Protein AF-A0A9D1KAS5-F1 (afdb_monomer_lite)

Radius of gyration: 29.03 Å; chains: 1; bounding box: 69×73×81 Å

pLDDT: mean 82.84, std 10.63, range [49.25, 96.81]

Sequence (354 aa):
MRPYFRIRSTFSRDYEGNPTAGAVKVPVRNMDVNVRDYDIKNGLALEQSATNYLNIPINFNKGINELIDGYEAAAVPDNLMAQRMESAAYSLAKTFEEDAINALVSNSTVSTQPDGTVDNIYMNIVKDIAQLAKRGVDKNRMYVAVSYATEALLLANPVYANTSSQIGAELARNGIVNRINGVNIITQDLGETEDGQAIEYIVYGIDWTQAIDEWMVNPVVVDLTTGSSEYIGASALKGRMVYADAVTDKNAVIVKAKVGVSAVEITPVAGLSGTLADSTKVADLASVGGSGTVTYALPTGVADNDKFEISTNTVVTKDGTTGAGTYTIVVNATDTADNEASATATINVAEASE

Organism: NCBI:txid2840887

Secondary structure (DSSP, 8-state):
-PPPP-SGGGSB---BS-GGGSEEEEEE---PPPP---BTTTB-PPPPP--EEEEEE--EEEEEEEEEEHHHHHHSSS-HHHHHHHHHHHHHHHHHHHHHHHHHHHT-EEP-SPPP-TTTHHHHHHHHHHHHHHTT--GGGEEEEE-HHHHHHHHHSHHHHHHTT---HHHHHTTEEEEETTEEEEE----B-TTSPBEEEEEEEGGGEEEEEEEEEEEEEEES-TT-SS-SSEEEEEEEEEEEEEES-GGGEEEEEPPPP-EEEEEEPTT-BSSPPTT-EEEEEEEES-SSPPEEE--TTSTTGGGEEEETTEEEESSS---SEEEEEEEEEE-TT--EEEEEEEEEEBPPP-

Foldseek 3Di:
DDDDQAQLVLADAQWDDACVVQKTKDFDPPDDDDDDDADPVPGDDDDDDDTDIDIGGQDDKDKFWAKDFQVVCVVDPDNVVVVVLVVQQVVVSVVSSLQQLVQQQVLADEQPDADDALACLLVSVVVVLVQLVVVVFDQAQKEKEFEPVLVVSLCSRPVSVVQAPDDDPVLVVSQFRGDRPSHTYHYDLSAADPVLFGWGMKMAGNSQKHKFWNDWDRFDKADPCVPDPPDDNMIIGIIITTIDIHGNHNSRMYIYTFDAFDAKDKAADPDAAFQAAFFAFGIFIDTDTADADKDKDFDPPPWQSVQWDDDRRTIGGHHSGDGADKTKTKMWIAHPSRGIYIDIDIGGYHYDDD

Structure (mmCIF, N/CA/C/O backbone):
data_AF-A0A9D1KAS5-F1
#
_entry.id   AF-A0A9D1KAS5-F1
#
loop_
_atom_site.group_PDB
_atom_site.id
_atom_site.type_symbol
_atom_site.label_atom_id
_atom_site.label_alt_id
_atom_site.label_comp_id
_atom_site.label_asym_id
_atom_site.label_entity_id
_atom_site.label_seq_id
_atom_site.pdbx_PDB_ins_code
_atom_site.Cartn_x
_atom_site.Cartn_y
_atom_site.Cartn_z
_atom_site.occupancy
_atom_site.B_iso_or_equiv
_atom_site.auth_seq_id
_atom_site.auth_comp_id
_atom_site.auth_asym_id
_atom_site.auth_atom_id
_atom_site.pdbx_PDB_model_num
ATOM 1 N N . MET A 1 1 ? 22.102 5.415 5.813 1.00 49.25 1 MET A N 1
ATOM 2 C CA . MET A 1 1 ? 21.991 4.401 4.742 1.00 49.25 1 MET A CA 1
ATOM 3 C C . MET A 1 1 ? 20.598 4.537 4.152 1.00 49.25 1 MET A C 1
ATOM 5 O O . MET A 1 1 ? 19.662 4.649 4.931 1.00 49.25 1 MET A O 1
ATOM 9 N N . ARG A 1 2 ? 20.463 4.662 2.829 1.00 60.00 2 ARG A N 1
ATOM 10 C CA . ARG A 1 2 ? 19.153 4.841 2.181 1.00 60.00 2 ARG A CA 1
ATOM 11 C C . ARG A 1 2 ? 18.408 3.494 2.127 1.00 60.00 2 ARG A C 1
ATOM 13 O O . ARG A 1 2 ? 19.087 2.478 1.958 1.00 60.00 2 ARG A O 1
ATOM 20 N N . PRO A 1 3 ? 17.077 3.462 2.314 1.00 61.75 3 PRO A N 1
ATOM 21 C CA . PRO A 1 3 ? 16.308 2.223 2.253 1.00 61.75 3 PRO A CA 1
ATOM 22 C C . PRO A 1 3 ? 16.387 1.612 0.849 1.00 61.75 3 PRO A C 1
ATOM 24 O O . PRO A 1 3 ? 16.513 2.323 -0.149 1.00 61.75 3 PRO A O 1
ATOM 27 N N . TYR A 1 4 ? 16.358 0.282 0.784 1.00 66.88 4 TYR A N 1
ATOM 28 C CA . TYR A 1 4 ? 16.345 -0.453 -0.479 1.00 66.88 4 TYR A CA 1
ATOM 29 C C . TYR A 1 4 ? 14.913 -0.557 -1.007 1.00 66.88 4 TYR A C 1
ATOM 31 O O . TYR A 1 4 ? 14.009 -0.912 -0.253 1.00 66.88 4 TYR A O 1
ATOM 39 N N . PHE A 1 5 ? 14.726 -0.315 -2.304 1.00 79.81 5 PHE A N 1
ATOM 40 C CA . PHE A 1 5 ? 13.457 -0.530 -3.005 1.00 79.81 5 PHE A CA 1
ATOM 41 C C . PHE A 1 5 ? 13.317 -1.992 -3.440 1.00 79.81 5 PHE A C 1
ATOM 43 O O . PHE A 1 5 ? 14.289 -2.588 -3.910 1.00 79.81 5 PHE A O 1
ATOM 50 N N . ARG A 1 6 ? 12.154 -2.603 -3.188 1.00 80.62 6 ARG A N 1
ATOM 51 C CA . ARG A 1 6 ? 11.973 -4.065 -3.202 1.00 80.62 6 ARG A CA 1
ATOM 52 C C . ARG A 1 6 ? 10.661 -4.535 -3.822 1.00 80.62 6 ARG A C 1
ATOM 54 O O . ARG A 1 6 ? 10.607 -5.692 -4.206 1.00 80.62 6 ARG A O 1
ATOM 61 N N . ILE A 1 7 ? 9.619 -3.710 -3.892 1.00 85.94 7 ILE A N 1
ATOM 62 C CA . ILE A 1 7 ? 8.288 -4.114 -4.364 1.00 85.94 7 ILE A CA 1
ATOM 63 C C . ILE A 1 7 ? 8.270 -4.182 -5.885 1.00 85.94 7 ILE A C 1
ATOM 65 O O . ILE A 1 7 ? 7.934 -5.223 -6.437 1.00 85.94 7 ILE A O 1
ATOM 69 N N . ARG A 1 8 ? 8.692 -3.125 -6.588 1.00 86.62 8 ARG A N 1
ATOM 70 C CA . ARG A 1 8 ? 8.625 -3.111 -8.059 1.00 86.62 8 ARG A CA 1
ATOM 71 C C . ARG A 1 8 ? 9.456 -4.228 -8.698 1.00 86.62 8 ARG A C 1
ATOM 73 O O . ARG A 1 8 ? 9.102 -4.751 -9.749 1.00 86.62 8 ARG A O 1
ATOM 80 N N . SER A 1 9 ? 10.561 -4.624 -8.065 1.00 85.06 9 SER A N 1
ATOM 81 C CA . SER A 1 9 ? 11.429 -5.693 -8.572 1.00 85.06 9 SER A CA 1
ATOM 82 C C . SER A 1 9 ? 10.808 -7.092 -8.497 1.00 85.06 9 SER A C 1
ATOM 84 O O . SER A 1 9 ? 11.316 -7.992 -9.165 1.00 85.06 9 SER A O 1
ATOM 86 N N . THR A 1 10 ? 9.725 -7.291 -7.735 1.00 85.75 10 THR A N 1
ATOM 87 C CA . THR A 1 10 ? 8.995 -8.571 -7.692 1.00 85.75 10 THR A CA 1
ATOM 88 C C . THR A 1 10 ? 7.956 -8.706 -8.803 1.00 85.75 10 THR A C 1
ATOM 90 O O . THR A 1 10 ? 7.440 -9.805 -9.008 1.00 85.75 10 THR A O 1
ATOM 93 N N . PHE A 1 11 ? 7.627 -7.619 -9.510 1.00 88.00 11 PHE A N 1
ATOM 94 C CA . PHE A 1 11 ? 6.586 -7.629 -10.535 1.00 88.00 11 PHE A CA 1
ATOM 95 C C . PHE A 1 11 ? 7.013 -8.452 -11.748 1.00 88.00 11 PHE A C 1
ATOM 97 O O . PHE A 1 11 ? 8.191 -8.488 -12.121 1.00 88.00 11 PHE A O 1
ATOM 104 N N . SER A 1 12 ? 6.039 -9.098 -12.388 1.00 85.81 12 SER A N 1
ATOM 105 C CA . SER A 1 12 ? 6.294 -9.808 -13.634 1.00 85.81 12 SER A CA 1
ATOM 106 C C . SER A 1 12 ? 6.604 -8.833 -14.774 1.00 85.81 12 SER A C 1
ATOM 108 O O . SER A 1 12 ? 6.277 -7.646 -14.740 1.00 85.81 12 SER A O 1
ATOM 110 N N . ARG A 1 13 ? 7.281 -9.349 -15.798 1.00 85.56 13 ARG A N 1
ATOM 111 C CA . ARG A 1 13 ? 7.652 -8.629 -17.027 1.00 85.56 13 ARG A CA 1
ATOM 112 C C . ARG A 1 13 ? 7.205 -9.425 -18.250 1.00 85.56 13 ARG A C 1
ATOM 114 O O . ARG A 1 13 ? 7.929 -9.548 -19.232 1.00 85.56 13 ARG A O 1
ATOM 121 N N . ASP A 1 14 ? 6.035 -10.037 -18.120 1.00 78.75 14 ASP A N 1
ATOM 122 C CA . ASP A 1 14 ? 5.463 -10.993 -19.062 1.00 78.75 14 ASP A CA 1
ATOM 123 C C . ASP A 1 14 ? 4.423 -10.273 -19.927 1.00 78.75 14 ASP A C 1
ATOM 125 O O . ASP A 1 14 ? 3.218 -10.328 -19.672 1.00 78.75 14 ASP A O 1
ATOM 129 N N . TYR A 1 15 ? 4.911 -9.507 -20.904 1.00 71.88 15 TYR A N 1
ATOM 130 C CA . TYR A 1 15 ? 4.093 -8.725 -21.828 1.00 71.88 15 TYR A CA 1
ATOM 131 C C . TYR A 1 15 ? 4.570 -8.888 -23.274 1.00 71.88 15 TYR A C 1
ATOM 133 O O . TYR A 1 15 ? 5.762 -9.038 -23.546 1.00 71.88 15 TYR A O 1
ATOM 141 N N . GLU A 1 16 ? 3.626 -8.846 -24.217 1.00 62.12 16 GLU A N 1
ATOM 142 C CA . GLU A 1 16 ? 3.893 -8.955 -25.651 1.00 62.12 16 GLU A CA 1
ATOM 143 C C . GLU A 1 16 ? 3.826 -7.575 -26.326 1.00 62.12 16 GLU A C 1
ATOM 145 O O . GLU A 1 16 ? 2.895 -6.788 -26.122 1.00 62.12 16 GLU A O 1
ATOM 150 N N . GLY A 1 17 ? 4.808 -7.298 -27.187 1.00 58.97 17 GLY A N 1
ATOM 151 C CA . GLY A 1 17 ? 4.920 -6.052 -27.947 1.00 58.97 17 GLY A CA 1
ATOM 152 C C . GLY A 1 17 ? 6.201 -5.279 -27.645 1.00 58.97 17 GLY A C 1
ATOM 153 O O . GLY A 1 17 ? 6.919 -5.576 -26.695 1.00 58.97 17 GLY A O 1
ATOM 154 N N . ASN A 1 18 ? 6.504 -4.291 -28.489 1.00 61.78 18 ASN A N 1
ATOM 155 C CA . ASN A 1 18 ? 7.586 -3.352 -28.219 1.00 61.78 18 ASN A CA 1
ATOM 156 C C . ASN A 1 18 ? 6.997 -2.128 -27.498 1.00 61.78 18 ASN A C 1
ATOM 158 O O . ASN A 1 18 ? 6.138 -1.463 -28.088 1.00 61.78 18 ASN A O 1
ATOM 162 N N . PRO A 1 19 ? 7.437 -1.808 -26.270 1.00 60.78 19 PRO A N 1
ATOM 163 C CA . PRO A 1 19 ? 6.911 -0.673 -25.525 1.00 60.78 19 PRO A CA 1
ATOM 164 C C . PRO A 1 19 ? 7.075 0.673 -26.256 1.00 60.78 19 PRO A C 1
ATOM 166 O O . PRO A 1 19 ? 6.282 1.573 -26.020 1.00 60.78 19 PRO A O 1
ATOM 169 N N . THR A 1 20 ? 7.971 0.797 -27.249 1.00 58.59 20 THR A N 1
ATOM 170 C CA . THR A 1 20 ? 8.120 2.013 -28.088 1.00 58.59 20 THR A CA 1
ATOM 171 C C . THR A 1 20 ? 6.839 2.447 -28.835 1.00 58.59 20 THR A C 1
ATOM 173 O O . THR A 1 20 ? 6.796 3.520 -29.433 1.00 58.59 20 THR A O 1
ATOM 176 N N . ALA A 1 21 ? 5.785 1.621 -28.845 1.00 55.50 21 ALA A N 1
ATOM 177 C CA . ALA A 1 21 ? 4.478 1.943 -29.423 1.00 55.50 21 ALA A CA 1
ATOM 178 C C . ALA A 1 21 ? 3.528 2.706 -28.469 1.00 55.50 21 ALA A C 1
ATOM 180 O O . ALA A 1 21 ? 2.395 2.995 -28.855 1.00 55.50 21 ALA A O 1
ATOM 181 N N . GLY A 1 22 ? 3.951 3.013 -27.235 1.00 59.59 22 GLY A N 1
ATOM 182 C CA . GLY A 1 22 ? 3.152 3.737 -26.236 1.00 59.59 22 GLY A CA 1
ATOM 183 C C . GLY A 1 22 ? 2.105 2.889 -25.499 1.00 59.59 22 GLY A C 1
ATOM 184 O O . GLY A 1 22 ? 1.370 3.414 -24.664 1.00 59.59 22 GLY A O 1
ATOM 185 N N . ALA A 1 23 ? 2.021 1.586 -25.783 1.00 65.81 23 ALA A N 1
ATOM 186 C CA . ALA A 1 23 ? 1.233 0.609 -25.030 1.00 65.81 23 ALA A CA 1
ATOM 187 C C . ALA A 1 23 ? 1.777 -0.812 -25.248 1.00 65.81 23 ALA A C 1
ATOM 189 O O . ALA A 1 23 ? 2.298 -1.121 -26.323 1.00 65.81 23 ALA A O 1
ATOM 190 N N . VAL A 1 24 ? 1.605 -1.691 -24.259 1.00 68.31 24 VAL A N 1
ATOM 191 C CA . VAL A 1 24 ? 1.899 -3.131 -24.377 1.00 68.31 24 VAL A CA 1
ATOM 192 C C . VAL A 1 24 ? 0.650 -3.965 -24.123 1.00 68.31 24 VAL A C 1
ATOM 194 O O . VAL A 1 24 ? -0.265 -3.547 -23.408 1.00 68.31 24 VAL A O 1
ATOM 197 N N . LYS A 1 25 ? 0.604 -5.159 -24.720 1.00 72.81 25 LYS A N 1
ATOM 198 C CA . LYS A 1 25 ? -0.494 -6.104 -24.523 1.00 72.81 25 LYS A CA 1
ATOM 199 C C . LYS A 1 25 ? -0.074 -7.160 -23.518 1.00 72.81 25 LYS A C 1
ATOM 201 O O . LYS A 1 25 ? 0.903 -7.873 -23.730 1.00 72.81 25 LYS A O 1
ATOM 206 N N . VAL A 1 26 ? -0.849 -7.287 -22.450 1.00 71.38 26 VAL A N 1
ATOM 207 C CA . VAL A 1 26 ? -0.634 -8.312 -21.429 1.00 71.38 26 VAL A CA 1
ATOM 208 C C . VAL A 1 26 ? -1.716 -9.378 -21.565 1.00 71.38 26 VAL A C 1
ATOM 210 O O . VAL A 1 26 ? -2.901 -9.033 -21.529 1.00 71.38 26 VAL A O 1
ATOM 213 N N . PRO A 1 27 ? -1.360 -10.660 -21.748 1.00 71.00 27 PRO A N 1
ATOM 214 C CA . PRO A 1 27 ? -2.347 -11.730 -21.773 1.00 71.00 27 PRO A CA 1
ATOM 215 C C . PRO A 1 27 ? -2.983 -11.875 -20.384 1.00 71.00 27 PRO A C 1
ATOM 217 O O . PRO A 1 27 ? -2.284 -12.068 -19.390 1.00 71.00 27 PRO A O 1
ATOM 220 N N . VAL A 1 28 ? -4.313 -11.797 -20.298 1.00 64.94 28 VAL A N 1
ATOM 221 C CA . VAL A 1 28 ? -5.026 -12.024 -19.033 1.00 64.94 28 VAL A CA 1
ATOM 222 C C . VAL A 1 28 ? -5.425 -13.492 -18.915 1.00 64.94 28 VAL A C 1
ATOM 224 O O . VAL A 1 28 ? -6.122 -14.044 -19.766 1.00 64.94 28 VAL A O 1
ATOM 227 N N . ARG A 1 29 ? -4.992 -14.142 -17.833 1.00 64.62 29 ARG A N 1
ATOM 228 C CA . ARG A 1 29 ? -5.259 -15.563 -17.545 1.00 64.62 29 ARG A CA 1
ATOM 229 C C . ARG A 1 29 ? -6.606 -15.761 -16.836 1.00 64.62 29 ARG A C 1
ATOM 231 O O . ARG A 1 29 ? -6.663 -16.426 -15.813 1.00 64.62 29 ARG A O 1
ATOM 238 N N . ASN A 1 30 ? -7.668 -15.120 -17.324 1.00 59.12 30 ASN A N 1
ATOM 239 C CA . ASN A 1 30 ? -8.935 -15.006 -16.584 1.00 59.12 30 ASN A CA 1
ATOM 240 C C . ASN A 1 30 ? -10.078 -15.886 -17.129 1.00 59.12 30 ASN A C 1
ATOM 242 O O . ASN A 1 30 ? -11.236 -15.678 -16.787 1.00 59.12 30 ASN A O 1
ATOM 246 N N . MET A 1 31 ? -9.780 -16.825 -18.030 1.00 54.47 31 MET A N 1
ATOM 247 C CA . MET A 1 31 ? -10.780 -17.710 -18.635 1.00 54.47 31 MET A CA 1
ATOM 248 C C . MET A 1 31 ? -10.270 -19.149 -18.584 1.00 54.47 31 MET A C 1
ATOM 250 O O . MET A 1 31 ? -9.361 -19.512 -19.331 1.00 54.47 31 MET A O 1
ATOM 254 N N . ASP A 1 32 ? -10.855 -19.958 -17.703 1.00 62.28 32 ASP A N 1
ATOM 255 C CA . ASP A 1 32 ? -10.629 -21.401 -17.687 1.00 62.28 32 ASP A CA 1
ATOM 256 C C . ASP A 1 32 ? -11.335 -22.074 -18.869 1.00 62.28 32 ASP A C 1
ATOM 258 O O . ASP A 1 32 ? -12.371 -21.615 -19.361 1.00 62.28 32 ASP A O 1
ATOM 262 N N . VAL A 1 33 ? -10.788 -23.204 -19.319 1.00 65.88 33 VAL A N 1
ATOM 263 C CA . VAL A 1 33 ? -11.450 -24.038 -20.326 1.00 65.88 33 VAL A CA 1
ATOM 264 C C . VAL A 1 33 ? -12.686 -24.675 -19.697 1.00 65.88 33 VAL A C 1
ATOM 266 O O . VAL A 1 33 ? -12.594 -25.364 -18.682 1.00 65.88 33 VAL A O 1
ATOM 269 N N . ASN A 1 34 ? -13.848 -24.472 -20.314 1.00 67.94 34 ASN A N 1
ATOM 270 C CA . ASN A 1 34 ? -15.102 -25.003 -19.798 1.00 67.94 34 ASN A CA 1
ATOM 271 C C . ASN A 1 34 ? -15.163 -26.532 -19.963 1.00 67.94 34 ASN A C 1
ATOM 273 O O . ASN A 1 34 ? -15.181 -27.052 -21.084 1.00 67.94 34 ASN A O 1
ATOM 277 N N . VAL A 1 35 ? -15.218 -27.258 -18.846 1.00 74.81 35 VAL A N 1
ATOM 278 C CA . VAL A 1 35 ? -15.376 -28.717 -18.841 1.00 74.81 35 VAL A CA 1
ATOM 279 C C . VAL A 1 35 ? -16.863 -29.046 -18.891 1.00 74.81 35 VAL A C 1
ATOM 281 O O . VAL A 1 35 ? -17.637 -28.621 -18.038 1.00 74.81 35 VAL A O 1
ATOM 284 N N . ARG A 1 36 ? -17.268 -29.805 -19.910 1.00 79.81 36 ARG A N 1
ATOM 285 C CA . ARG A 1 36 ? -18.661 -30.196 -20.153 1.00 79.81 36 ARG A CA 1
ATOM 286 C C . ARG A 1 36 ? -18.761 -31.707 -20.295 1.00 79.81 36 ARG A C 1
ATOM 288 O O . ARG A 1 36 ? -17.810 -32.350 -20.742 1.00 79.81 36 ARG A O 1
ATOM 295 N N . ASP A 1 37 ? -19.923 -32.247 -19.948 1.00 81.50 37 ASP A N 1
ATOM 296 C CA . ASP A 1 37 ? -20.205 -33.669 -20.112 1.00 81.50 37 ASP A CA 1
ATOM 297 C C . ASP A 1 37 ? -20.111 -34.069 -21.589 1.00 81.50 37 ASP A C 1
ATOM 299 O O . ASP A 1 37 ? -20.642 -33.399 -22.478 1.00 81.50 37 ASP A O 1
ATOM 303 N N . TYR A 1 38 ? -19.405 -35.168 -21.852 1.00 80.75 38 TYR A N 1
ATOM 304 C CA . TYR A 1 38 ? -19.204 -35.679 -23.201 1.00 80.75 38 TYR A CA 1
ATOM 305 C C . TYR A 1 38 ? -20.346 -36.622 -23.591 1.00 80.75 38 TYR A C 1
ATOM 307 O O . TYR A 1 38 ? -20.502 -37.698 -23.010 1.00 80.75 38 TYR A O 1
ATOM 315 N N . ASP A 1 39 ? -21.125 -36.249 -24.607 1.00 84.56 39 ASP A N 1
ATOM 316 C CA . ASP A 1 39 ? -22.104 -37.150 -25.212 1.00 84.56 39 ASP A CA 1
ATOM 317 C C . ASP A 1 39 ? -21.379 -38.132 -26.148 1.00 84.56 39 ASP A C 1
ATOM 319 O O . ASP A 1 39 ? -20.856 -37.752 -27.194 1.00 84.56 39 ASP A O 1
ATOM 323 N N . ILE A 1 40 ? -21.365 -39.419 -25.790 1.00 80.06 40 ILE A N 1
ATOM 324 C CA . ILE A 1 40 ? -20.690 -40.477 -26.564 1.00 80.06 40 ILE A CA 1
ATOM 325 C C . ILE A 1 40 ? -21.285 -40.629 -27.978 1.00 80.06 40 ILE A C 1
ATOM 327 O O . ILE A 1 40 ? -20.592 -41.067 -28.896 1.00 80.06 40 ILE A O 1
ATOM 331 N N . LYS A 1 41 ? -22.562 -40.280 -28.177 1.00 79.75 41 LYS A N 1
ATOM 332 C CA . LYS A 1 41 ? -23.265 -40.419 -29.457 1.00 79.75 41 LYS A CA 1
ATOM 333 C C . LYS A 1 41 ? -23.131 -39.177 -30.334 1.00 79.75 41 LYS A C 1
ATOM 335 O O . LYS A 1 41 ? -22.941 -39.318 -31.540 1.00 79.75 41 LYS A O 1
ATOM 340 N N . ASN A 1 42 ? -23.273 -37.988 -29.752 1.00 85.62 42 ASN A N 1
ATOM 341 C CA . ASN A 1 42 ? -23.321 -36.725 -30.501 1.00 85.62 42 ASN A CA 1
ATOM 342 C C . ASN A 1 42 ? -22.020 -35.903 -30.415 1.00 85.62 42 ASN A C 1
ATOM 344 O O . ASN A 1 42 ? -21.868 -34.924 -31.144 1.00 85.62 42 ASN A O 1
ATOM 348 N N . GLY A 1 43 ? -21.072 -36.307 -29.567 1.00 81.50 43 GLY A N 1
ATOM 349 C CA . GLY A 1 43 ? -19.839 -35.575 -29.293 1.00 81.50 43 GLY A CA 1
ATOM 350 C C . GLY A 1 43 ? -20.062 -34.332 -28.424 1.00 81.50 43 GLY A C 1
ATOM 351 O O . GLY A 1 43 ? -21.124 -34.133 -27.839 1.00 81.50 43 GLY A O 1
ATOM 352 N N . LEU A 1 44 ? -19.044 -33.472 -28.346 1.00 84.00 44 LEU A N 1
ATOM 353 C CA . LEU A 1 44 ? -19.105 -32.184 -27.654 1.00 84.00 44 LEU A CA 1
ATOM 354 C C . LEU A 1 44 ? -18.869 -31.051 -28.660 1.00 84.00 44 LEU A C 1
ATOM 356 O O . LEU A 1 44 ? -17.918 -31.107 -29.442 1.00 84.00 44 LEU A O 1
ATOM 360 N N . ALA A 1 45 ? -19.728 -30.029 -28.647 1.00 80.19 45 ALA A N 1
ATOM 361 C CA . ALA A 1 45 ? -19.597 -28.877 -29.537 1.00 80.19 45 ALA A CA 1
ATOM 362 C C . ALA A 1 45 ? -18.294 -28.108 -29.257 1.00 80.19 45 ALA A C 1
ATOM 364 O O . ALA A 1 45 ? -17.996 -27.771 -28.110 1.00 80.19 45 ALA A O 1
ATOM 365 N N . LEU A 1 46 ? -17.528 -27.821 -30.312 1.00 74.00 46 LEU A N 1
ATOM 366 C CA . LEU A 1 46 ? -16.261 -27.097 -30.214 1.00 74.00 46 LEU A CA 1
ATOM 367 C C . LEU A 1 46 ? -16.500 -25.638 -29.809 1.00 74.00 46 LEU A C 1
ATOM 369 O O . LEU A 1 46 ? -17.331 -24.952 -30.400 1.00 74.00 46 LEU A O 1
ATOM 373 N N . GLU A 1 47 ? -15.734 -25.163 -28.833 1.00 73.00 47 GLU A N 1
ATOM 374 C CA . GLU A 1 47 ? -15.615 -23.740 -28.508 1.00 73.00 47 GLU A CA 1
ATOM 375 C C . GLU A 1 47 ? -14.279 -23.210 -29.037 1.00 73.00 47 GLU A C 1
ATOM 377 O O . GLU A 1 47 ? -13.291 -23.943 -29.126 1.00 73.00 47 GLU A O 1
ATOM 382 N N . GLN A 1 48 ? -14.250 -21.935 -29.425 1.00 62.47 48 GLN A N 1
ATOM 383 C CA . GLN A 1 48 ? -13.019 -21.274 -29.842 1.00 62.47 48 GLN A CA 1
ATOM 384 C C . GLN A 1 48 ? -12.252 -20.818 -28.599 1.00 62.47 48 GLN A C 1
ATOM 386 O O . GLN A 1 48 ? -12.773 -20.051 -27.794 1.00 62.47 48 GLN A O 1
ATOM 391 N N . SER A 1 49 ? -11.000 -21.259 -28.465 1.00 59.78 49 SER A N 1
ATOM 392 C CA . SER A 1 49 ? -10.085 -20.706 -27.466 1.00 59.78 49 SER A CA 1
ATOM 393 C C . SER A 1 49 ? -9.744 -19.265 -27.852 1.00 59.78 49 SER A C 1
ATOM 395 O O . SER A 1 49 ? -9.249 -19.031 -28.955 1.00 59.78 49 SER A O 1
ATOM 397 N N . ALA A 1 50 ? -9.992 -18.309 -26.959 1.00 58.50 50 ALA A N 1
ATOM 398 C CA . ALA A 1 50 ? -9.625 -16.909 -27.141 1.00 58.50 50 ALA A CA 1
ATOM 399 C C . ALA A 1 50 ? -8.727 -16.461 -25.984 1.00 58.50 50 ALA A C 1
ATOM 401 O O . ALA A 1 50 ? -9.054 -16.680 -24.820 1.00 58.50 50 ALA A O 1
ATOM 402 N N . THR A 1 51 ? -7.596 -15.836 -26.309 1.00 58.28 51 THR A N 1
ATOM 403 C CA . THR A 1 51 ? -6.751 -15.156 -25.322 1.00 58.28 51 THR A CA 1
ATOM 404 C C . THR A 1 51 ? -7.207 -13.708 -25.238 1.00 58.28 51 THR A C 1
ATOM 406 O O . THR A 1 51 ? -7.121 -12.969 -26.222 1.00 58.28 51 THR A O 1
ATOM 409 N N . ASN A 1 52 ? -7.691 -13.289 -24.073 1.00 67.19 52 ASN A N 1
ATOM 410 C CA . ASN A 1 52 ? -7.985 -11.884 -23.832 1.00 67.19 52 ASN A CA 1
ATOM 411 C C . ASN A 1 52 ? -6.668 -11.155 -23.535 1.00 67.19 52 ASN A C 1
ATOM 413 O O . ASN A 1 52 ? -5.833 -11.643 -22.774 1.00 67.19 52 ASN A O 1
ATOM 417 N N . TYR A 1 53 ? -6.490 -9.977 -24.125 1.00 66.94 53 TYR A N 1
ATOM 418 C CA . TYR A 1 53 ? -5.340 -9.115 -23.870 1.00 66.94 53 TYR A CA 1
ATOM 419 C C . TYR A 1 53 ? -5.811 -7.827 -23.204 1.00 66.94 53 TYR A C 1
ATOM 421 O O . TYR A 1 53 ? -6.731 -7.174 -23.700 1.00 66.94 53 TYR A O 1
ATOM 429 N N . LEU A 1 54 ? -5.161 -7.447 -22.108 1.00 76.94 54 LEU A N 1
ATOM 430 C CA . LEU A 1 54 ? -5.297 -6.126 -21.513 1.00 76.94 54 LEU A CA 1
ATOM 431 C C . LEU A 1 54 ? -4.283 -5.190 -22.173 1.00 76.94 54 LEU A C 1
ATOM 433 O O . LEU A 1 54 ? -3.090 -5.485 -22.215 1.00 76.94 54 LEU A O 1
ATOM 437 N N . ASN A 1 55 ? -4.762 -4.072 -22.715 1.00 77.31 55 ASN A N 1
ATOM 438 C CA . ASN A 1 55 ? -3.899 -3.038 -23.273 1.00 77.31 55 ASN A CA 1
ATOM 439 C C . ASN A 1 55 ? -3.484 -2.075 -22.160 1.00 77.31 55 ASN A C 1
ATOM 441 O O . ASN A 1 55 ? -4.341 -1.391 -21.601 1.00 77.31 55 ASN A O 1
ATOM 445 N N . ILE A 1 56 ? -2.192 -2.018 -21.854 1.00 79.19 56 ILE A N 1
ATOM 446 C CA . ILE A 1 56 ? -1.644 -1.167 -20.797 1.00 79.19 56 ILE A CA 1
ATOM 447 C C . ILE A 1 56 ? -0.905 -0.003 -21.467 1.00 79.19 56 ILE A C 1
ATOM 449 O O . ILE A 1 56 ? 0.117 -0.244 -22.118 1.00 79.19 56 ILE A O 1
ATOM 453 N N . PRO A 1 57 ? -1.423 1.238 -21.381 1.00 79.50 57 PRO A N 1
ATOM 454 C CA . PRO A 1 57 ? -0.756 2.400 -21.952 1.00 79.50 57 PRO A CA 1
ATOM 455 C C . PRO A 1 57 ? 0.483 2.758 -21.135 1.00 79.50 57 PRO A C 1
ATOM 457 O O . PRO A 1 57 ? 0.478 2.673 -19.908 1.00 79.50 57 PRO A O 1
ATOM 460 N N . ILE A 1 58 ? 1.527 3.210 -21.820 1.00 79.88 58 ILE A N 1
ATOM 461 C CA . ILE A 1 58 ? 2.742 3.702 -21.182 1.00 79.88 58 ILE A CA 1
ATOM 462 C C . ILE A 1 58 ? 2.563 5.190 -20.925 1.00 79.88 58 ILE A C 1
ATOM 464 O O . ILE A 1 58 ? 2.637 6.018 -21.830 1.00 79.88 58 ILE A O 1
ATOM 468 N N . ASN A 1 59 ? 2.213 5.511 -19.684 1.00 79.88 59 ASN A N 1
ATOM 469 C CA . ASN A 1 59 ? 1.743 6.831 -19.277 1.00 79.88 59 ASN A CA 1
ATOM 470 C C . ASN A 1 59 ? 2.713 7.556 -18.338 1.00 79.88 59 ASN A C 1
ATOM 472 O O . ASN A 1 59 ? 2.630 8.783 -18.233 1.00 79.88 59 ASN A O 1
ATOM 476 N N . PHE A 1 60 ? 3.640 6.854 -17.680 1.00 82.25 60 PHE A N 1
ATOM 477 C CA . PHE A 1 60 ? 4.629 7.522 -16.848 1.00 82.25 60 PHE A CA 1
ATOM 478 C C . PHE A 1 60 ? 5.761 8.059 -17.708 1.00 82.25 60 PHE A C 1
ATOM 480 O O . PHE A 1 60 ? 6.426 7.333 -18.440 1.00 82.25 60 PHE A O 1
ATOM 487 N N . ASN A 1 61 ? 5.987 9.364 -17.596 1.00 84.12 61 ASN A N 1
ATOM 488 C CA . ASN A 1 61 ? 7.076 10.068 -18.249 1.00 84.12 61 ASN A CA 1
ATOM 489 C C . ASN A 1 61 ? 7.690 11.022 -17.227 1.00 84.12 61 ASN A C 1
ATOM 491 O O . ASN A 1 61 ? 7.213 12.142 -17.038 1.00 84.12 61 ASN A O 1
ATOM 495 N N . LYS A 1 62 ? 8.709 10.536 -16.519 1.00 85.69 62 LYS A N 1
ATOM 496 C CA . LYS A 1 62 ? 9.327 11.246 -15.396 1.00 85.69 62 LYS A CA 1
ATOM 497 C C . LYS A 1 62 ? 10.751 11.632 -15.751 1.00 85.69 62 LYS A C 1
ATOM 499 O O . LYS A 1 62 ? 11.441 10.905 -16.465 1.00 85.69 62 LYS A O 1
ATOM 504 N N . GLY A 1 63 ? 11.200 12.789 -15.278 1.00 87.12 63 GLY A N 1
ATOM 505 C CA . GLY A 1 63 ? 12.526 13.290 -15.604 1.00 87.12 63 GLY A CA 1
ATOM 506 C C . GLY A 1 63 ? 13.093 14.225 -14.553 1.00 87.12 63 GLY A C 1
ATOM 507 O O . GLY A 1 63 ? 12.369 14.826 -13.766 1.00 87.12 63 GLY A O 1
ATOM 508 N N . ILE A 1 64 ? 14.415 14.328 -14.570 1.00 86.81 64 ILE A N 1
ATOM 509 C CA . ILE A 1 64 ? 15.210 15.245 -13.764 1.00 86.81 64 ILE A CA 1
ATOM 510 C C . ILE A 1 64 ? 15.880 16.208 -14.734 1.00 86.81 64 ILE A C 1
ATOM 512 O O . ILE A 1 64 ? 16.422 15.791 -15.759 1.00 86.81 64 ILE A O 1
ATOM 516 N N . ASN A 1 65 ? 15.818 17.495 -14.420 1.00 87.44 65 ASN A N 1
ATOM 517 C CA . ASN A 1 65 ? 16.540 18.540 -15.129 1.00 87.44 65 ASN A CA 1
ATOM 518 C C . ASN A 1 65 ? 16.915 19.621 -14.117 1.00 87.44 65 ASN A C 1
ATOM 520 O O . ASN A 1 65 ? 16.236 20.638 -13.996 1.00 87.44 65 ASN A O 1
ATOM 524 N N . GLU A 1 66 ? 17.952 19.344 -13.338 1.00 87.31 66 GLU A N 1
ATOM 525 C CA . GLU A 1 66 ? 18.420 20.229 -12.278 1.00 87.31 66 GLU A CA 1
ATOM 526 C C . GLU A 1 66 ? 19.648 21.014 -12.745 1.00 87.31 66 GLU A C 1
ATOM 528 O O . GLU A 1 66 ? 20.598 20.422 -13.255 1.00 87.31 66 GLU A O 1
ATOM 533 N N . LEU A 1 67 ? 19.633 22.336 -12.562 1.00 87.50 67 LEU A N 1
ATOM 534 C CA . LEU A 1 67 ? 20.772 23.212 -12.830 1.00 87.50 67 LEU A CA 1
ATOM 535 C C . LEU A 1 67 ? 21.795 23.119 -11.691 1.00 87.50 67 LEU A C 1
ATOM 537 O O . LEU A 1 67 ? 21.440 23.243 -10.523 1.00 87.50 67 LEU A O 1
ATOM 541 N N . ILE A 1 68 ? 23.064 22.958 -12.048 1.00 83.81 68 ILE A N 1
ATOM 542 C CA . ILE A 1 68 ? 24.216 22.988 -11.148 1.00 83.81 68 ILE A CA 1
ATOM 543 C C . ILE A 1 68 ? 25.123 24.130 -11.612 1.00 83.81 68 ILE A C 1
ATOM 545 O O . ILE A 1 68 ? 25.698 24.062 -12.700 1.00 83.81 68 ILE A O 1
ATOM 549 N N . ASP A 1 69 ? 25.261 25.174 -10.798 1.00 83.75 69 ASP A N 1
ATOM 550 C CA . ASP A 1 69 ? 26.256 26.223 -11.036 1.00 83.75 69 ASP A CA 1
ATOM 551 C C . ASP A 1 69 ? 27.655 25.702 -10.675 1.00 83.75 69 ASP A C 1
ATOM 553 O O . ASP A 1 69 ? 27.888 25.237 -9.558 1.00 83.75 69 ASP A O 1
ATOM 557 N N . GLY A 1 70 ? 28.595 25.769 -11.619 1.00 81.25 70 GLY A N 1
ATOM 558 C CA . GLY A 1 70 ? 29.967 25.317 -11.413 1.00 81.25 70 GLY A CA 1
ATOM 559 C C . GLY A 1 70 ? 30.779 26.200 -10.466 1.00 81.25 70 GLY A C 1
ATOM 560 O O . GLY A 1 70 ? 31.720 25.690 -9.860 1.00 81.25 70 GLY A O 1
ATOM 561 N N . TYR A 1 71 ? 30.435 27.483 -10.291 1.00 80.25 71 TYR A N 1
ATOM 562 C CA . TYR A 1 71 ? 31.123 28.345 -9.322 1.00 80.25 71 TYR A CA 1
ATOM 563 C C . TYR A 1 71 ? 30.708 28.006 -7.888 1.00 80.25 71 TYR A C 1
ATOM 565 O O . TYR A 1 71 ? 31.563 27.723 -7.046 1.00 80.25 71 TYR A O 1
ATOM 573 N N . GLU A 1 72 ? 29.401 27.960 -7.620 1.00 78.25 72 GLU A N 1
ATOM 574 C CA . GLU A 1 72 ? 28.876 27.579 -6.306 1.00 78.25 72 GLU A CA 1
ATOM 575 C C . GLU A 1 72 ? 29.221 26.128 -5.956 1.00 78.25 72 GLU A C 1
ATOM 577 O O . GLU A 1 72 ? 29.650 25.855 -4.837 1.00 78.25 72 GLU A O 1
ATOM 582 N N . ALA A 1 73 ? 29.130 25.200 -6.915 1.00 75.50 73 ALA A N 1
ATOM 583 C CA . ALA A 1 73 ? 29.494 23.805 -6.683 1.00 75.50 73 ALA A CA 1
ATOM 584 C C . ALA A 1 73 ? 30.981 23.619 -6.345 1.00 75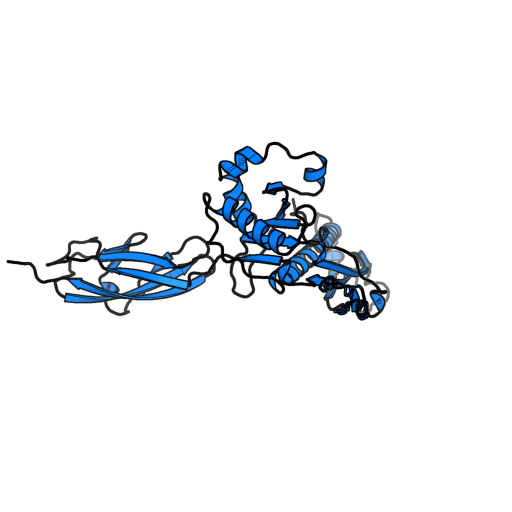.50 73 ALA A C 1
ATOM 586 O O . ALA A 1 73 ? 31.305 22.741 -5.549 1.00 75.50 73 ALA A O 1
ATOM 587 N N . ALA A 1 74 ? 31.879 24.434 -6.912 1.00 78.38 74 ALA A N 1
ATOM 588 C CA . ALA A 1 74 ? 33.310 24.396 -6.600 1.00 78.38 74 ALA A CA 1
ATOM 589 C C . ALA A 1 74 ? 33.658 25.071 -5.261 1.00 78.38 74 ALA A C 1
ATOM 591 O O . ALA A 1 74 ? 34.693 24.764 -4.670 1.00 78.38 74 ALA A O 1
ATOM 592 N N . ALA A 1 75 ? 32.813 25.989 -4.782 1.00 78.50 75 ALA A N 1
ATOM 593 C CA . ALA A 1 75 ? 32.974 26.637 -3.482 1.00 78.50 75 ALA A CA 1
ATOM 594 C C . ALA A 1 75 ? 32.577 25.722 -2.306 1.00 78.50 75 ALA A C 1
ATOM 596 O O . ALA A 1 75 ? 32.977 25.979 -1.168 1.00 78.50 75 ALA A O 1
ATOM 597 N N . VAL A 1 76 ? 31.814 24.653 -2.567 1.00 76.25 76 VAL A N 1
ATOM 598 C CA . VAL A 1 76 ? 31.454 23.641 -1.567 1.00 76.25 76 VAL A CA 1
ATOM 599 C C . VAL A 1 76 ? 32.614 22.639 -1.407 1.00 76.25 76 VAL A C 1
ATOM 601 O O . VAL A 1 76 ? 33.017 22.023 -2.392 1.00 76.25 76 VAL A O 1
ATOM 604 N N . PRO A 1 77 ? 33.161 22.441 -0.186 1.00 66.94 77 PRO A N 1
ATOM 605 C CA . PRO A 1 77 ? 34.305 21.546 0.052 1.00 66.94 77 PRO A CA 1
ATOM 606 C C . PRO A 1 77 ? 34.065 20.072 -0.307 1.00 66.94 77 PRO A C 1
ATOM 608 O O . PRO A 1 77 ? 35.015 19.349 -0.603 1.00 66.94 77 PRO A O 1
ATOM 611 N N . ASP A 1 78 ? 32.805 19.637 -0.291 1.00 69.94 78 ASP A N 1
ATOM 612 C CA . ASP A 1 78 ? 32.386 18.313 -0.737 1.00 69.94 78 ASP A CA 1
ATOM 613 C C . ASP A 1 78 ? 31.913 18.374 -2.188 1.00 69.94 78 ASP A C 1
ATOM 615 O O . ASP A 1 78 ? 31.224 19.311 -2.580 1.00 69.94 78 ASP A O 1
ATOM 619 N N . ASN A 1 79 ? 32.236 17.346 -2.976 1.00 76.69 79 ASN A N 1
ATOM 620 C CA . ASN A 1 79 ? 31.882 17.245 -4.392 1.00 76.69 79 ASN A CA 1
ATOM 621 C C . ASN A 1 79 ? 30.350 17.232 -4.600 1.00 76.69 79 ASN A C 1
ATOM 623 O O . ASN A 1 79 ? 29.731 16.173 -4.737 1.00 76.69 79 ASN A O 1
ATOM 627 N N . LEU A 1 80 ? 29.747 18.425 -4.622 1.00 81.06 80 LEU A N 1
ATOM 628 C CA . LEU A 1 80 ? 28.305 18.658 -4.672 1.00 81.06 80 LEU A CA 1
ATOM 629 C C . LEU A 1 80 ? 27.674 17.928 -5.856 1.00 81.06 80 LEU A C 1
ATOM 631 O O . LEU A 1 80 ? 26.628 17.302 -5.723 1.00 81.06 80 LEU A O 1
ATOM 635 N N . MET A 1 81 ? 28.355 17.933 -7.000 1.00 78.75 81 MET A N 1
ATOM 636 C CA . MET A 1 81 ? 27.903 17.261 -8.213 1.00 78.75 81 MET A CA 1
ATOM 637 C C . MET A 1 81 ? 27.713 15.750 -8.008 1.00 78.75 81 MET A C 1
ATOM 639 O O . MET A 1 81 ? 26.709 15.190 -8.453 1.00 78.75 81 MET A O 1
ATOM 643 N N . ALA A 1 82 ? 28.625 15.093 -7.286 1.00 80.94 82 ALA A N 1
ATOM 644 C CA . ALA A 1 82 ? 28.490 13.676 -6.953 1.00 80.94 82 ALA A CA 1
ATOM 645 C C . ALA A 1 82 ? 27.310 13.430 -5.997 1.00 80.94 82 ALA A C 1
ATOM 647 O O . ALA A 1 82 ? 26.503 12.532 -6.237 1.00 80.94 82 ALA A O 1
ATOM 648 N N . GLN A 1 83 ? 27.145 14.274 -4.974 1.00 84.69 83 GLN A N 1
ATOM 649 C CA . GLN A 1 83 ? 26.027 14.171 -4.028 1.00 84.69 83 GLN A CA 1
ATOM 650 C C . GLN A 1 83 ? 24.665 14.371 -4.710 1.00 84.69 83 GLN A C 1
ATOM 652 O O . GLN A 1 83 ? 23.708 13.646 -4.422 1.00 84.69 83 GLN A O 1
ATOM 657 N N . ARG A 1 84 ? 24.561 15.321 -5.650 1.00 87.00 84 ARG A N 1
ATOM 658 C CA . ARG A 1 84 ? 23.341 15.529 -6.446 1.00 87.00 84 ARG A CA 1
ATOM 659 C C . ARG A 1 84 ? 23.058 14.340 -7.356 1.00 87.00 84 ARG A C 1
ATOM 661 O O . ARG A 1 84 ? 21.910 13.914 -7.426 1.00 87.00 84 ARG A O 1
ATOM 668 N N . MET A 1 85 ? 24.077 13.750 -7.981 1.00 86.12 85 MET A N 1
ATOM 669 C CA . MET A 1 85 ? 23.905 12.562 -8.822 1.00 86.12 85 MET A CA 1
ATOM 670 C C . MET A 1 85 ? 23.411 11.349 -8.020 1.00 86.12 85 MET A C 1
ATOM 672 O O . MET A 1 85 ? 22.467 10.678 -8.442 1.00 86.12 85 MET A O 1
ATOM 676 N N . GLU A 1 86 ? 23.966 11.113 -6.829 1.00 85.56 86 GLU A N 1
ATOM 677 C CA . GLU A 1 86 ? 23.452 10.091 -5.912 1.00 85.56 86 GLU A CA 1
ATOM 678 C C . GLU A 1 86 ? 22.015 10.396 -5.475 1.00 85.56 86 GLU A C 1
ATOM 680 O O . GLU A 1 86 ? 21.180 9.494 -5.390 1.00 85.56 86 GLU A O 1
ATOM 685 N N . SER A 1 87 ? 21.701 11.660 -5.175 1.00 86.38 87 SER A N 1
ATOM 686 C CA . SER A 1 87 ? 20.345 12.099 -4.825 1.00 86.38 87 SER A CA 1
ATOM 687 C C . SER A 1 87 ? 19.349 11.840 -5.955 1.00 86.38 87 SER A C 1
ATOM 689 O O . SER A 1 87 ? 18.309 11.234 -5.719 1.00 86.38 87 SER A O 1
ATOM 691 N N . ALA A 1 88 ? 19.695 12.195 -7.193 1.00 86.31 88 ALA A N 1
ATOM 692 C CA . ALA A 1 88 ? 18.861 11.956 -8.364 1.00 86.31 88 ALA A CA 1
ATOM 693 C C . ALA A 1 88 ? 18.587 10.468 -8.587 1.00 86.31 88 ALA A C 1
ATOM 695 O O . ALA A 1 88 ? 17.434 10.089 -8.777 1.00 86.31 88 ALA A O 1
ATOM 696 N N . ALA A 1 89 ? 19.615 9.616 -8.511 1.00 85.56 89 ALA A N 1
ATOM 697 C CA . ALA A 1 89 ? 19.439 8.172 -8.650 1.00 85.56 89 ALA A CA 1
ATOM 698 C C . ALA A 1 89 ? 18.468 7.607 -7.598 1.00 85.56 89 ALA A C 1
ATOM 700 O O . ALA A 1 89 ? 17.613 6.783 -7.921 1.00 85.56 89 ALA A O 1
ATOM 701 N N . TYR A 1 90 ? 18.553 8.089 -6.356 1.00 87.00 90 TYR A N 1
ATOM 702 C CA . TYR A 1 90 ? 17.638 7.678 -5.294 1.00 87.00 90 TYR A CA 1
ATOM 703 C C . TYR A 1 90 ? 16.216 8.198 -5.495 1.00 87.00 90 TYR A C 1
ATOM 705 O O . TYR A 1 90 ? 15.280 7.417 -5.374 1.00 87.00 90 TYR A O 1
ATOM 713 N N . SER A 1 91 ? 16.036 9.478 -5.827 1.00 87.38 91 SER A N 1
ATOM 714 C CA . SER A 1 91 ? 14.706 10.056 -6.053 1.00 87.38 91 SER A CA 1
ATOM 715 C C . SER A 1 91 ? 13.976 9.367 -7.204 1.00 87.38 91 SER A C 1
ATOM 717 O O . SER A 1 91 ? 12.781 9.100 -7.105 1.00 87.38 91 SER A O 1
ATOM 719 N N . LEU A 1 92 ? 14.700 9.012 -8.267 1.00 86.00 92 LEU A N 1
ATOM 720 C CA . LEU A 1 92 ? 14.166 8.213 -9.366 1.00 86.00 92 LEU A CA 1
ATOM 721 C C . LEU A 1 92 ? 13.721 6.823 -8.908 1.00 86.00 92 LEU A C 1
ATOM 723 O O . LEU A 1 92 ? 12.596 6.418 -9.185 1.00 86.00 92 LEU A O 1
ATOM 727 N N . ALA A 1 93 ? 14.578 6.107 -8.178 1.00 86.31 93 ALA A N 1
ATOM 728 C CA . ALA A 1 93 ? 14.248 4.776 -7.679 1.00 86.31 93 ALA A CA 1
ATOM 729 C C . ALA A 1 93 ? 13.078 4.796 -6.679 1.00 86.31 93 ALA A C 1
ATOM 731 O O . ALA A 1 93 ? 12.228 3.911 -6.721 1.00 86.31 93 ALA A O 1
ATOM 732 N N . LYS A 1 94 ? 12.998 5.834 -5.839 1.00 88.69 94 LYS A N 1
ATOM 733 C CA . LYS A 1 94 ? 11.874 6.064 -4.927 1.00 88.69 94 LYS A CA 1
ATOM 734 C C . LYS A 1 94 ? 10.570 6.237 -5.697 1.00 88.69 94 LYS A C 1
ATOM 736 O O . LYS A 1 94 ? 9.582 5.592 -5.380 1.00 88.69 94 LYS A O 1
ATOM 741 N N . THR A 1 95 ? 10.606 7.055 -6.742 1.00 88.50 95 THR A N 1
ATOM 742 C CA . THR A 1 95 ? 9.431 7.338 -7.564 1.00 88.50 95 THR A CA 1
ATOM 743 C C . THR A 1 95 ? 8.900 6.075 -8.254 1.00 88.50 95 THR A C 1
ATOM 745 O O . THR A 1 95 ? 7.694 5.861 -8.287 1.00 88.50 95 THR A O 1
ATOM 748 N N . PHE A 1 96 ? 9.793 5.215 -8.759 1.00 87.81 96 PHE A N 1
ATOM 749 C CA . PHE A 1 96 ? 9.415 3.910 -9.312 1.00 87.81 96 PHE A CA 1
ATOM 750 C C . PHE A 1 96 ? 8.705 3.020 -8.290 1.00 87.81 96 PHE A C 1
ATOM 752 O O . PHE A 1 96 ? 7.715 2.369 -8.613 1.00 87.81 96 PHE A O 1
ATOM 759 N N . GLU A 1 97 ? 9.229 2.960 -7.067 1.00 90.31 97 GLU A N 1
ATOM 760 C CA . GLU A 1 97 ? 8.623 2.156 -6.010 1.00 90.31 97 GLU A CA 1
ATOM 761 C C . GLU A 1 97 ? 7.247 2.707 -5.609 1.00 90.31 97 GLU A C 1
ATOM 763 O O . GLU A 1 97 ? 6.300 1.936 -5.488 1.00 90.31 97 GLU A O 1
ATOM 768 N N . GLU A 1 98 ? 7.120 4.028 -5.455 1.00 89.62 98 GLU A N 1
ATOM 769 C CA . GLU A 1 98 ? 5.854 4.689 -5.114 1.00 89.62 98 GLU A CA 1
ATOM 770 C C . GLU A 1 98 ? 4.774 4.436 -6.171 1.00 89.62 98 GLU A C 1
ATOM 772 O O . GLU A 1 98 ? 3.646 4.102 -5.819 1.00 89.62 98 GLU A O 1
ATOM 777 N N . ASP A 1 99 ? 5.100 4.512 -7.466 1.00 90.50 99 ASP A N 1
ATOM 778 C CA . ASP A 1 99 ? 4.119 4.206 -8.516 1.00 90.50 99 ASP A CA 1
ATOM 779 C C . ASP A 1 99 ? 3.704 2.733 -8.520 1.00 90.50 99 ASP A C 1
ATOM 781 O O . ASP A 1 99 ? 2.532 2.428 -8.739 1.00 90.50 99 ASP A O 1
ATOM 785 N N . ALA A 1 100 ? 4.636 1.815 -8.250 1.00 90.31 100 ALA A N 1
ATOM 786 C CA . ALA A 1 100 ? 4.327 0.394 -8.140 1.00 90.31 100 ALA A CA 1
ATOM 787 C C . ALA A 1 100 ? 3.409 0.107 -6.939 1.00 90.31 100 ALA A C 1
ATOM 789 O O . ALA A 1 100 ? 2.458 -0.668 -7.063 1.00 90.31 100 ALA A O 1
ATOM 790 N N . ILE A 1 101 ? 3.649 0.759 -5.796 1.00 91.81 101 ILE A N 1
ATOM 791 C CA . ILE A 1 101 ? 2.759 0.702 -4.628 1.00 91.81 101 ILE A CA 1
ATOM 792 C C . ILE A 1 101 ? 1.386 1.277 -4.991 1.00 91.81 101 ILE A C 1
ATOM 794 O O . ILE A 1 101 ? 0.375 0.616 -4.763 1.00 91.81 101 ILE A O 1
ATOM 798 N N . ASN A 1 102 ? 1.331 2.443 -5.635 1.00 90.94 102 ASN A N 1
ATOM 799 C CA . ASN A 1 102 ? 0.077 3.067 -6.058 1.00 90.94 102 ASN A CA 1
ATOM 800 C C . ASN A 1 102 ? -0.713 2.184 -7.030 1.00 90.94 102 ASN A C 1
ATOM 802 O O . ASN A 1 102 ? -1.938 2.096 -6.923 1.00 90.94 102 ASN A O 1
ATOM 806 N N . ALA A 1 103 ? -0.035 1.484 -7.943 1.00 90.88 103 ALA A N 1
ATOM 807 C CA . ALA A 1 103 ? -0.667 0.528 -8.844 1.00 90.88 103 ALA A CA 1
ATOM 808 C C . ALA A 1 103 ? -1.327 -0.630 -8.076 1.00 90.88 103 ALA A C 1
ATOM 810 O O . ALA A 1 103 ? -2.443 -1.024 -8.428 1.00 90.88 103 ALA A O 1
ATOM 811 N N . LEU A 1 104 ? -0.677 -1.135 -7.016 1.00 92.12 104 LEU A N 1
ATOM 812 C CA . LEU A 1 104 ? -1.248 -2.146 -6.119 1.00 92.12 104 LEU A CA 1
ATOM 813 C C . LEU A 1 104 ? -2.444 -1.596 -5.346 1.00 92.12 104 LEU A C 1
ATOM 815 O O . LEU A 1 104 ? -3.489 -2.234 -5.332 1.00 92.12 104 LEU A O 1
ATOM 819 N N . VAL A 1 105 ? -2.310 -0.419 -4.733 1.00 90.56 105 VAL A N 1
ATOM 820 C CA . VAL A 1 105 ? -3.362 0.196 -3.910 1.00 90.56 105 VAL A CA 1
ATOM 821 C C . VAL A 1 105 ? -4.614 0.470 -4.738 1.00 90.56 105 VAL A C 1
ATOM 823 O O . VAL A 1 105 ? -5.699 0.011 -4.379 1.00 90.56 105 VAL A O 1
ATOM 826 N N . SER A 1 106 ? -4.448 1.111 -5.896 1.00 88.88 106 SER A N 1
ATOM 827 C CA . SER A 1 106 ? -5.553 1.526 -6.772 1.00 88.88 106 SER A CA 1
ATOM 828 C C . SER A 1 106 ? -6.319 0.350 -7.385 1.00 88.88 106 SER A C 1
ATOM 830 O O . SER A 1 106 ? -7.500 0.469 -7.701 1.00 88.88 106 SER A O 1
ATOM 832 N N . ASN A 1 107 ? -5.660 -0.797 -7.573 1.00 89.00 107 ASN A N 1
ATOM 833 C CA . ASN A 1 107 ? -6.241 -1.989 -8.193 1.00 89.00 107 ASN A CA 1
ATOM 834 C C . ASN A 1 107 ? -6.194 -3.180 -7.232 1.00 89.00 107 ASN A C 1
ATOM 836 O O . ASN A 1 107 ? -5.640 -4.232 -7.552 1.00 89.00 107 ASN A O 1
ATOM 840 N N . SER A 1 108 ? -6.797 -3.019 -6.056 1.00 90.25 108 SER A N 1
ATOM 841 C CA . SER A 1 108 ? -6.849 -4.054 -5.023 1.00 90.25 108 SER A CA 1
ATOM 842 C C . SER A 1 108 ? -8.260 -4.355 -4.531 1.00 90.25 108 SER A C 1
ATOM 844 O O . SER A 1 108 ? -9.231 -3.643 -4.794 1.00 90.25 108 SER A O 1
ATOM 846 N N . THR A 1 109 ? -8.373 -5.460 -3.797 1.00 91.12 109 THR A N 1
ATOM 847 C CA . THR A 1 109 ? -9.490 -5.718 -2.892 1.00 91.12 109 THR A CA 1
ATOM 848 C C . THR A 1 109 ? -9.128 -5.214 -1.493 1.00 91.12 109 THR A C 1
ATOM 850 O O . THR A 1 109 ? -8.064 -5.550 -0.978 1.00 91.12 109 THR A O 1
ATOM 853 N N . VAL A 1 110 ? -10.016 -4.464 -0.841 1.00 88.12 110 VAL A N 1
ATOM 854 C CA . VAL A 1 110 ? -9.808 -4.037 0.553 1.00 88.12 110 VAL A CA 1
ATOM 855 C C . VAL A 1 110 ? -9.936 -5.237 1.496 1.00 88.12 110 VAL A C 1
ATOM 857 O O . VAL A 1 110 ? -10.877 -6.029 1.387 1.00 88.12 110 VAL A O 1
ATOM 860 N N . SER A 1 111 ? -8.985 -5.380 2.418 1.00 87.81 111 SER A N 1
ATOM 861 C CA . SER A 1 111 ? -9.020 -6.398 3.469 1.00 87.81 111 SER A CA 1
ATOM 862 C C . SER A 1 111 ? -10.147 -6.130 4.468 1.00 87.81 111 SER A C 1
ATOM 864 O O . SER A 1 111 ? -10.360 -5.003 4.907 1.00 87.81 111 SER A O 1
ATOM 866 N N . THR A 1 112 ? -10.840 -7.189 4.884 1.00 84.69 112 THR A N 1
ATOM 867 C CA . THR A 1 112 ? -11.872 -7.128 5.931 1.00 84.69 112 THR A CA 1
ATOM 868 C C . THR A 1 112 ? -11.316 -7.420 7.327 1.00 84.69 112 THR A C 1
ATOM 870 O O . THR A 1 112 ? -12.093 -7.591 8.266 1.00 84.69 112 THR A O 1
ATOM 873 N N . GLN A 1 113 ? -9.998 -7.598 7.474 1.00 84.31 113 GLN A N 1
ATOM 874 C CA . GLN A 1 113 ? -9.397 -7.895 8.774 1.00 84.31 113 GLN A CA 1
ATOM 875 C C . GLN A 1 113 ? -9.402 -6.650 9.676 1.00 84.31 113 GLN A C 1
ATOM 877 O O . GLN A 1 113 ? -9.284 -5.528 9.172 1.00 84.31 113 GLN A O 1
ATOM 882 N N . PRO A 1 114 ? -9.507 -6.830 11.008 1.00 79.25 114 PRO A N 1
ATOM 883 C CA . PRO A 1 114 ? -9.349 -5.726 11.948 1.00 79.25 114 PRO A CA 1
ATOM 884 C C . PRO A 1 114 ? -7.933 -5.142 11.875 1.00 79.25 114 PRO A C 1
ATOM 886 O O . PRO A 1 114 ? -7.015 -5.790 11.364 1.00 79.25 114 PRO A O 1
ATOM 889 N N . ASP A 1 115 ? -7.755 -3.937 12.411 1.00 81.44 115 ASP A N 1
ATOM 890 C CA . ASP A 1 115 ? -6.444 -3.287 12.472 1.00 81.44 115 ASP A CA 1
ATOM 891 C C . ASP A 1 115 ? -5.429 -4.121 13.265 1.00 81.44 115 ASP A C 1
ATOM 893 O O . ASP A 1 115 ? -5.767 -4.838 14.222 1.00 81.44 115 ASP A O 1
ATOM 897 N N . GLY A 1 116 ? -4.176 -4.050 12.822 1.00 76.44 116 GLY A N 1
ATOM 898 C CA . GLY A 1 116 ? -3.071 -4.825 13.354 1.00 76.44 116 GLY A CA 1
ATOM 899 C C . GLY A 1 116 ? -2.746 -4.484 14.805 1.00 76.44 116 GLY A C 1
ATOM 900 O O . GLY A 1 116 ? -2.330 -3.375 15.133 1.00 76.44 116 GLY A O 1
ATOM 901 N N . THR A 1 117 ? -2.838 -5.485 15.674 1.00 79.12 117 THR A N 1
ATOM 902 C CA . THR A 1 117 ? -2.265 -5.484 17.022 1.00 79.12 117 THR A CA 1
ATOM 903 C C . THR A 1 117 ? -1.206 -6.575 17.129 1.00 79.12 117 THR A C 1
ATOM 905 O O . THR A 1 117 ? -1.138 -7.474 16.286 1.00 79.12 117 THR A O 1
ATOM 908 N N . VAL A 1 118 ? -0.389 -6.530 18.187 1.00 76.69 118 VAL A N 1
ATOM 909 C CA . VAL A 1 118 ? 0.643 -7.551 18.442 1.00 76.69 118 VAL A CA 1
ATOM 910 C C . VAL A 1 118 ? 0.048 -8.961 18.434 1.00 76.69 118 VAL A C 1
ATOM 912 O O . VAL A 1 118 ? 0.684 -9.875 17.921 1.00 76.69 118 VAL A O 1
ATOM 915 N N . ASP A 1 119 ? -1.184 -9.148 18.911 1.00 78.88 119 ASP A N 1
ATOM 916 C CA . ASP A 1 119 ? -1.807 -10.471 19.017 1.00 78.88 119 ASP A CA 1
ATOM 917 C C . ASP A 1 119 ? -2.442 -10.962 17.708 1.00 78.88 119 ASP A C 1
ATOM 919 O O . ASP A 1 119 ? -2.428 -12.164 17.426 1.00 78.88 119 ASP A O 1
ATOM 923 N N . ASN A 1 120 ? -3.005 -10.061 16.893 1.00 82.38 120 ASN A N 1
ATOM 924 C CA . ASN A 1 120 ? -3.838 -10.446 15.747 1.00 82.38 120 ASN A CA 1
ATOM 925 C C . ASN A 1 120 ? -3.110 -10.391 14.390 1.00 82.38 120 ASN A C 1
ATOM 927 O O . ASN A 1 120 ? -3.504 -11.113 13.469 1.00 82.38 120 ASN A O 1
ATOM 931 N N . ILE A 1 121 ? -2.037 -9.598 14.263 1.00 86.44 121 ILE A N 1
ATOM 932 C CA . ILE A 1 121 ? -1.476 -9.220 12.957 1.00 86.44 121 ILE A CA 1
ATOM 933 C C . ILE A 1 121 ? -1.005 -10.431 12.148 1.00 86.44 121 ILE A C 1
ATOM 935 O O . ILE A 1 121 ? -1.267 -10.532 10.949 1.00 86.44 121 ILE A O 1
ATOM 939 N N . TYR A 1 122 ? -0.392 -11.407 12.822 1.00 87.69 122 TYR A N 1
ATOM 940 C CA . TYR A 1 122 ? 0.041 -12.656 12.202 1.00 87.69 122 TYR A CA 1
ATOM 941 C C . TYR A 1 122 ? -1.141 -13.407 11.571 1.00 87.69 122 TYR A C 1
ATOM 943 O O . TYR A 1 122 ? -1.084 -13.818 10.413 1.00 87.69 122 TYR A O 1
ATOM 951 N N . MET A 1 123 ? -2.242 -13.556 12.313 1.00 87.94 123 MET A N 1
ATOM 952 C CA . MET A 1 123 ? -3.421 -14.280 11.837 1.00 87.94 123 MET A CA 1
ATOM 953 C C . MET A 1 123 ? -4.195 -13.507 10.770 1.00 87.94 123 MET A C 1
ATOM 955 O O . MET A 1 123 ? -4.781 -14.140 9.891 1.00 87.94 123 MET A O 1
ATOM 959 N N . ASN A 1 124 ? -4.179 -12.174 10.807 1.00 89.88 124 ASN A N 1
ATOM 960 C CA . ASN A 1 124 ? -4.786 -11.338 9.771 1.00 89.88 124 ASN A CA 1
ATOM 961 C C . ASN A 1 124 ? -4.104 -11.574 8.415 1.00 89.88 124 ASN A C 1
ATOM 963 O O . ASN A 1 124 ? -4.774 -11.947 7.453 1.00 89.88 124 ASN A O 1
ATOM 967 N N . ILE A 1 125 ? -2.767 -11.509 8.376 1.00 91.19 125 ILE A N 1
ATOM 968 C CA . ILE A 1 125 ? -1.985 -11.793 7.162 1.00 91.19 125 ILE A CA 1
ATOM 969 C C . ILE A 1 125 ? -2.232 -13.229 6.675 1.00 91.19 125 ILE A C 1
ATOM 971 O O . ILE A 1 125 ? -2.446 -13.456 5.485 1.00 91.19 125 ILE A O 1
ATOM 975 N N . VAL A 1 126 ? -2.255 -14.220 7.576 1.00 91.25 126 VAL A N 1
ATOM 976 C CA . VAL A 1 126 ? -2.520 -15.624 7.205 1.00 91.25 126 VAL A CA 1
ATOM 977 C C . VAL A 1 126 ? -3.904 -15.801 6.573 1.00 91.25 126 VAL A C 1
ATOM 979 O O . VAL A 1 126 ? -4.033 -16.558 5.605 1.00 91.25 126 VAL A O 1
ATOM 982 N N . LYS A 1 127 ? -4.936 -15.126 7.095 1.00 92.06 127 LYS A N 1
ATOM 983 C CA . LYS A 1 127 ? -6.296 -15.178 6.538 1.00 92.06 127 LYS A CA 1
ATOM 984 C C . LYS A 1 127 ? -6.354 -14.563 5.145 1.00 92.06 127 LYS A C 1
ATOM 986 O O . LYS A 1 127 ? -6.960 -15.166 4.263 1.00 92.06 127 LYS A O 1
ATOM 991 N N . ASP A 1 128 ? -5.694 -13.434 4.926 1.00 92.50 128 ASP A N 1
ATOM 992 C CA . ASP A 1 128 ? -5.702 -12.771 3.620 1.00 92.50 128 ASP A CA 1
ATOM 993 C C . ASP A 1 128 ? -4.865 -13.536 2.583 1.00 92.50 128 ASP A C 1
ATOM 995 O O . ASP A 1 128 ? -5.307 -13.712 1.447 1.00 92.50 128 ASP A O 1
ATOM 999 N N . ILE A 1 129 ? -3.744 -14.148 2.989 1.00 91.31 129 ILE A N 1
ATOM 1000 C CA . ILE A 1 129 ? -3.030 -15.144 2.168 1.00 91.31 129 ILE A CA 1
ATOM 1001 C C . ILE A 1 129 ? -3.970 -16.292 1.777 1.00 91.31 129 ILE A C 1
ATOM 1003 O O . ILE A 1 129 ? -3.976 -16.731 0.627 1.00 91.31 129 ILE A O 1
ATOM 1007 N N . ALA A 1 130 ? -4.770 -16.805 2.718 1.00 90.06 130 ALA A N 1
ATOM 1008 C CA . ALA A 1 130 ? -5.706 -17.890 2.437 1.00 90.06 130 ALA A CA 1
ATOM 1009 C C . ALA A 1 130 ? -6.829 -17.459 1.477 1.00 90.06 130 ALA A C 1
ATOM 1011 O O . ALA A 1 130 ? -7.239 -18.258 0.634 1.00 90.06 130 ALA A O 1
ATOM 1012 N N . GLN A 1 131 ? -7.300 -16.210 1.560 1.00 90.38 131 GLN A N 1
ATOM 1013 C CA . GLN A 1 131 ? -8.268 -15.659 0.607 1.00 90.38 131 GLN A CA 1
ATOM 1014 C C . GLN A 1 131 ? -7.692 -15.612 -0.809 1.00 90.38 131 GLN A C 1
ATOM 1016 O O . GLN A 1 131 ? -8.355 -16.047 -1.749 1.00 90.38 131 GLN A O 1
ATOM 1021 N N . LEU A 1 132 ? -6.452 -15.145 -0.956 1.00 88.69 132 LEU A N 1
ATOM 1022 C CA . LEU A 1 132 ? -5.779 -15.073 -2.250 1.00 88.69 132 LEU A CA 1
ATOM 1023 C C . LEU A 1 132 ? -5.463 -16.470 -2.810 1.00 88.69 132 LEU A C 1
ATOM 1025 O O . LEU A 1 132 ? -5.704 -16.742 -3.984 1.00 88.69 132 LEU A O 1
ATOM 1029 N N . ALA A 1 133 ? -5.032 -17.403 -1.957 1.00 87.94 133 ALA A N 1
ATOM 1030 C CA . ALA A 1 133 ? -4.815 -18.797 -2.343 1.00 87.94 133 ALA A CA 1
ATOM 1031 C C . ALA A 1 133 ? -6.117 -19.491 -2.786 1.00 87.94 133 ALA A C 1
ATOM 1033 O O . ALA A 1 133 ? -6.114 -20.262 -3.744 1.00 87.94 133 ALA A O 1
ATOM 1034 N N . LYS A 1 134 ? -7.258 -19.183 -2.150 1.00 88.38 134 LYS A N 1
ATOM 1035 C CA . LYS A 1 134 ? -8.581 -19.681 -2.571 1.00 88.38 134 LYS A CA 1
ATOM 1036 C C . LYS A 1 134 ? -8.981 -19.178 -3.964 1.00 88.38 134 LYS A C 1
ATOM 1038 O O . LYS A 1 134 ? -9.753 -19.848 -4.642 1.00 88.38 134 LYS A O 1
ATOM 1043 N N . ARG A 1 135 ? -8.452 -18.028 -4.392 1.00 85.38 135 ARG A N 1
ATOM 1044 C CA . ARG A 1 135 ? -8.638 -17.467 -5.741 1.00 85.38 135 ARG A CA 1
ATOM 1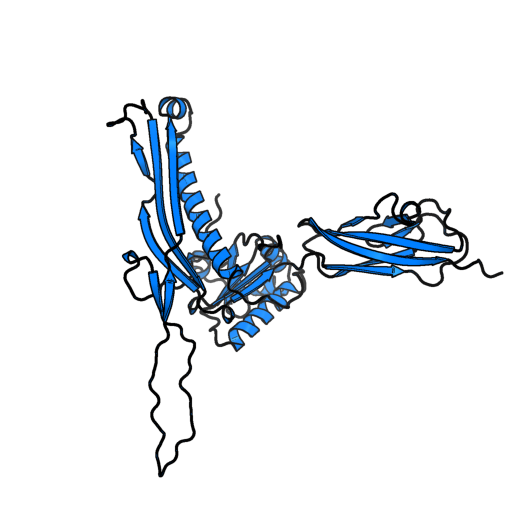045 C C . ARG A 1 135 ? -7.702 -18.091 -6.788 1.00 85.38 135 ARG A C 1
ATOM 1047 O O . ARG A 1 135 ? -7.755 -17.688 -7.940 1.00 85.38 135 ARG A O 1
ATOM 1054 N N . GLY A 1 136 ? -6.871 -19.068 -6.412 1.00 80.19 136 GLY A N 1
ATOM 1055 C CA . GLY A 1 136 ? -5.992 -19.793 -7.337 1.00 80.19 136 GLY A CA 1
ATOM 1056 C C . GLY A 1 136 ? -4.571 -19.234 -7.455 1.00 80.19 136 GLY A C 1
ATOM 1057 O O . GLY A 1 136 ? -3.810 -19.700 -8.298 1.00 80.19 136 GLY A O 1
ATOM 1058 N N . VAL A 1 137 ? -4.180 -18.271 -6.613 1.00 84.44 137 VAL A N 1
ATOM 1059 C CA . VAL A 1 137 ? -2.806 -17.741 -6.587 1.00 84.44 137 VAL A CA 1
ATOM 1060 C C . VAL A 1 137 ? -1.877 -18.711 -5.845 1.00 84.44 137 VAL A C 1
ATOM 1062 O O . VAL A 1 137 ? -2.099 -19.012 -4.670 1.00 84.44 137 VAL A O 1
ATOM 1065 N N . ASP A 1 138 ? -0.812 -19.183 -6.503 1.00 85.44 138 ASP A N 1
ATOM 1066 C CA . ASP A 1 138 ? 0.216 -20.017 -5.861 1.00 85.44 138 ASP A CA 1
ATOM 1067 C C . ASP A 1 138 ? 0.975 -19.211 -4.792 1.00 85.44 138 ASP A C 1
ATOM 1069 O O . ASP A 1 138 ? 1.461 -18.106 -5.038 1.00 85.44 138 ASP A O 1
ATOM 1073 N N . LYS A 1 139 ? 1.133 -19.800 -3.604 1.00 84.50 139 LYS A N 1
ATOM 1074 C CA . LYS A 1 139 ? 1.884 -19.227 -2.481 1.00 84.50 139 LYS A CA 1
ATOM 1075 C C . LYS A 1 139 ? 3.343 -18.926 -2.830 1.00 84.50 139 LYS A C 1
ATOM 1077 O O . LYS A 1 139 ? 3.892 -17.958 -2.315 1.00 84.50 139 LYS A O 1
ATOM 1082 N N . ASN A 1 140 ? 3.967 -19.718 -3.707 1.00 85.75 140 ASN A N 1
ATOM 1083 C CA . ASN A 1 140 ? 5.348 -19.479 -4.146 1.00 85.75 140 ASN A CA 1
ATOM 1084 C C . ASN A 1 140 ? 5.482 -18.236 -5.036 1.00 85.75 140 ASN A C 1
ATOM 1086 O O . ASN A 1 140 ? 6.569 -17.673 -5.156 1.00 85.75 140 ASN A O 1
ATOM 1090 N N . ARG A 1 141 ? 4.378 -17.823 -5.665 1.00 87.38 141 ARG A N 1
ATOM 1091 C CA . ARG A 1 141 ? 4.276 -16.664 -6.558 1.00 87.38 141 ARG A CA 1
ATOM 1092 C C . ARG A 1 141 ? 3.519 -15.511 -5.895 1.00 87.38 141 ARG A C 1
ATOM 1094 O O . ARG A 1 141 ? 3.011 -14.620 -6.569 1.00 87.38 141 ARG A O 1
ATOM 1101 N N . MET A 1 142 ? 3.458 -15.526 -4.567 1.00 90.25 142 MET A N 1
ATOM 1102 C CA . MET A 1 142 ? 2.821 -14.509 -3.745 1.00 90.25 142 MET A CA 1
ATOM 1103 C C . MET A 1 142 ? 3.874 -13.803 -2.892 1.00 90.25 142 MET A C 1
ATOM 1105 O O . MET A 1 142 ? 4.841 -14.417 -2.432 1.00 90.25 142 MET A O 1
ATOM 1109 N N . TYR A 1 143 ? 3.665 -12.512 -2.669 1.00 91.69 143 TYR A N 1
ATOM 1110 C CA . TYR A 1 143 ? 4.448 -11.704 -1.746 1.00 91.69 143 TYR A CA 1
ATOM 1111 C C . TYR A 1 143 ? 3.524 -10.978 -0.774 1.00 91.69 143 TYR A C 1
ATOM 1113 O O . TYR A 1 143 ? 2.397 -10.612 -1.112 1.00 91.69 143 TYR A O 1
ATOM 1121 N N . VAL A 1 144 ? 4.029 -10.761 0.437 1.00 92.38 144 VAL A N 1
ATOM 1122 C CA . VAL A 1 144 ? 3.436 -9.845 1.411 1.00 92.38 144 VAL A CA 1
ATOM 1123 C C . VAL A 1 144 ? 4.400 -8.686 1.602 1.00 92.38 144 VAL A C 1
ATOM 1125 O O . VAL A 1 144 ? 5.509 -8.881 2.099 1.00 92.38 144 VAL A O 1
ATOM 1128 N N . ALA A 1 145 ? 3.992 -7.487 1.208 1.00 92.38 145 ALA A N 1
ATOM 1129 C CA . ALA A 1 145 ? 4.690 -6.268 1.582 1.00 92.38 145 ALA A CA 1
ATOM 1130 C C . ALA A 1 145 ? 4.111 -5.755 2.901 1.00 92.38 145 ALA A C 1
ATOM 1132 O O . ALA A 1 145 ? 2.895 -5.641 3.022 1.00 92.38 145 ALA A O 1
ATOM 1133 N N . VAL A 1 146 ? 4.956 -5.476 3.891 1.00 91.69 146 VAL A N 1
ATOM 1134 C CA . VAL A 1 146 ? 4.535 -4.947 5.198 1.00 91.69 146 VAL A CA 1
ATOM 1135 C C . VAL A 1 146 ? 5.209 -3.608 5.474 1.00 91.69 146 VAL A C 1
ATOM 1137 O O . VAL A 1 146 ? 6.368 -3.408 5.097 1.00 91.69 146 VAL A O 1
ATOM 1140 N N . SER A 1 147 ? 4.491 -2.715 6.157 1.00 89.94 147 SER A N 1
ATOM 1141 C CA . SER A 1 147 ? 5.056 -1.454 6.641 1.00 89.94 147 SER A CA 1
ATOM 1142 C C . SER A 1 147 ? 6.076 -1.694 7.759 1.00 89.94 147 SER A C 1
ATOM 1144 O O . SER A 1 147 ? 6.016 -2.707 8.464 1.00 89.94 147 SER A O 1
ATOM 1146 N N . TYR A 1 148 ? 6.985 -0.741 7.988 1.00 86.31 148 TYR A N 1
ATOM 1147 C CA . TYR A 1 148 ? 7.936 -0.823 9.107 1.00 86.31 148 TYR A CA 1
ATOM 1148 C C . TYR A 1 148 ? 7.242 -0.882 10.479 1.00 86.31 148 TYR A C 1
ATOM 1150 O O . TYR A 1 148 ? 7.706 -1.576 11.384 1.00 86.31 148 TYR A O 1
ATOM 1158 N N . ALA A 1 149 ? 6.104 -0.199 10.638 1.00 83.38 149 ALA A N 1
ATOM 1159 C CA . ALA A 1 149 ? 5.315 -0.260 11.868 1.00 83.38 149 ALA A CA 1
ATOM 1160 C C . ALA A 1 149 ? 4.713 -1.660 12.076 1.00 83.38 149 ALA A C 1
ATOM 1162 O O . ALA A 1 149 ? 4.760 -2.211 13.176 1.00 83.38 149 ALA A O 1
ATOM 1163 N N . THR A 1 150 ? 4.203 -2.271 11.006 1.00 85.88 150 THR A N 1
ATOM 1164 C CA . THR A 1 150 ? 3.652 -3.630 11.031 1.00 85.88 150 THR A CA 1
ATOM 1165 C C . THR A 1 150 ? 4.738 -4.685 11.258 1.00 85.88 150 THR A C 1
ATOM 1167 O O . THR A 1 150 ? 4.500 -5.655 11.976 1.00 85.88 150 THR A O 1
ATOM 1170 N N . GLU A 1 151 ? 5.947 -4.491 10.724 1.00 86.25 151 GLU A N 1
ATOM 1171 C CA . GLU A 1 151 ? 7.107 -5.344 11.014 1.00 86.25 151 GLU A CA 1
ATOM 1172 C C . GLU A 1 151 ? 7.442 -5.357 12.512 1.00 86.25 151 GLU A C 1
ATOM 1174 O O . GLU A 1 151 ? 7.657 -6.428 13.081 1.00 86.25 151 GLU A O 1
ATOM 1179 N N . ALA A 1 152 ? 7.430 -4.194 13.169 1.00 85.00 152 ALA A N 1
ATOM 1180 C CA . ALA A 1 152 ? 7.680 -4.103 14.606 1.00 85.00 152 ALA A CA 1
ATOM 1181 C C . ALA A 1 152 ? 6.625 -4.873 15.425 1.00 85.00 152 ALA A C 1
ATOM 1183 O O . ALA A 1 152 ? 6.976 -5.596 16.360 1.00 85.00 152 ALA A O 1
ATOM 1184 N N . LEU A 1 153 ? 5.345 -4.780 15.037 1.00 84.38 153 LEU A N 1
ATOM 1185 C CA . LEU A 1 153 ? 4.259 -5.551 15.657 1.00 84.38 153 LEU A CA 1
ATOM 1186 C C . LEU A 1 153 ? 4.420 -7.060 15.430 1.00 84.38 153 LEU A C 1
ATOM 1188 O O . LEU A 1 153 ? 4.205 -7.848 16.351 1.00 84.38 153 LEU A O 1
ATOM 1192 N N . LEU A 1 154 ? 4.831 -7.469 14.225 1.00 84.94 154 LEU A N 1
ATOM 1193 C CA . LEU A 1 154 ? 5.110 -8.869 13.906 1.00 84.94 154 LEU A CA 1
ATOM 1194 C C . LEU A 1 154 ? 6.286 -9.406 14.723 1.00 84.94 154 LEU A C 1
ATOM 1196 O O . LEU A 1 154 ? 6.191 -10.506 15.255 1.00 84.94 154 LEU A O 1
ATOM 1200 N N . LEU A 1 155 ? 7.372 -8.647 14.874 1.00 82.69 155 LEU A N 1
ATOM 1201 C CA . LEU A 1 155 ? 8.534 -9.075 15.657 1.00 82.69 155 LEU A CA 1
ATOM 1202 C C . LEU A 1 155 ? 8.210 -9.231 17.151 1.00 82.69 155 LEU A C 1
ATOM 1204 O O . LEU A 1 155 ? 8.752 -10.122 17.803 1.00 82.69 155 LEU A O 1
ATOM 1208 N N . ALA A 1 156 ? 7.309 -8.399 17.680 1.00 82.06 156 ALA A N 1
ATOM 1209 C CA . ALA A 1 156 ? 6.815 -8.514 19.050 1.00 82.06 156 ALA A CA 1
ATOM 1210 C C . ALA A 1 156 ? 5.880 -9.723 19.259 1.00 82.06 156 ALA A C 1
ATOM 1212 O O . ALA A 1 156 ? 5.698 -10.170 20.393 1.00 82.06 156 ALA A O 1
ATOM 1213 N N . ASN A 1 157 ? 5.293 -10.275 18.190 1.00 80.12 157 ASN A N 1
ATOM 1214 C CA . ASN A 1 157 ? 4.408 -11.429 18.283 1.00 80.12 157 ASN A CA 1
ATOM 1215 C C . ASN A 1 157 ? 5.209 -12.727 18.544 1.00 80.12 157 ASN A C 1
ATOM 1217 O O . ASN A 1 157 ? 6.094 -13.086 17.758 1.00 80.12 157 ASN A O 1
ATOM 1221 N N . PRO A 1 158 ? 4.865 -13.508 19.586 1.00 76.38 158 PRO A N 1
ATOM 1222 C CA . PRO A 1 158 ? 5.628 -14.699 19.958 1.00 76.38 158 PRO A CA 1
ATOM 1223 C C . PRO A 1 158 ? 5.562 -15.822 18.909 1.00 76.38 158 PRO A C 1
ATOM 1225 O O . PRO A 1 158 ? 6.517 -16.582 18.757 1.00 76.38 158 PRO A O 1
ATOM 1228 N N . VAL A 1 159 ? 4.464 -15.943 18.155 1.00 75.81 159 VAL A N 1
ATOM 1229 C CA . VAL A 1 159 ? 4.307 -16.967 17.103 1.00 75.81 159 VAL A CA 1
ATOM 1230 C C . VAL A 1 159 ? 5.232 -16.669 15.925 1.00 75.81 159 VAL A C 1
ATOM 1232 O O . VAL A 1 159 ? 5.915 -17.564 15.417 1.00 75.81 159 VAL A O 1
ATOM 1235 N N . TYR A 1 160 ? 5.301 -15.403 15.516 1.00 73.62 160 TYR A N 1
ATOM 1236 C CA . TYR A 1 160 ? 6.192 -14.969 14.445 1.00 73.62 160 TYR A CA 1
ATOM 1237 C C . TYR A 1 160 ? 7.666 -15.079 14.854 1.00 73.62 160 TYR A C 1
ATOM 1239 O O . TYR A 1 160 ? 8.469 -15.635 14.098 1.00 73.62 160 TYR A O 1
ATOM 1247 N N . ALA A 1 161 ? 8.008 -14.649 16.075 1.00 70.19 161 ALA A N 1
ATOM 1248 C CA . ALA A 1 161 ? 9.366 -14.734 16.610 1.00 70.19 161 ALA A CA 1
ATOM 1249 C C . ALA A 1 161 ? 9.909 -16.176 16.565 1.00 70.19 161 ALA A C 1
ATOM 1251 O O . ALA A 1 161 ? 11.010 -16.411 16.062 1.00 70.19 161 ALA A O 1
ATOM 1252 N N . ASN A 1 162 ? 9.095 -17.159 16.962 1.00 65.62 162 ASN A N 1
ATOM 1253 C CA . ASN A 1 162 ? 9.475 -18.576 16.965 1.00 65.62 162 ASN A CA 1
ATOM 1254 C C . ASN A 1 162 ? 9.605 -19.201 15.560 1.00 65.62 162 ASN A C 1
ATOM 1256 O O . ASN A 1 162 ? 10.258 -20.232 15.406 1.00 65.62 162 ASN A O 1
ATOM 1260 N N . THR A 1 163 ? 9.015 -18.588 14.529 1.00 62.62 163 THR A N 1
ATOM 1261 C CA . THR A 1 163 ? 9.021 -19.105 13.144 1.00 62.62 163 THR A CA 1
ATOM 1262 C C . THR A 1 163 ? 10.178 -18.533 12.306 1.00 62.62 163 THR A C 1
ATOM 1264 O O . THR A 1 163 ? 10.521 -19.075 11.260 1.00 62.62 163 THR A O 1
ATOM 1267 N N . SER A 1 164 ? 10.827 -17.460 12.769 1.00 56.31 164 SER A N 1
ATOM 1268 C CA . SER A 1 164 ? 11.850 -16.708 12.018 1.00 56.31 164 SER A CA 1
ATOM 1269 C C . SER A 1 164 ? 13.216 -17.398 11.851 1.00 56.31 164 SER A C 1
ATOM 1271 O O . SER A 1 164 ? 14.069 -16.916 11.110 1.00 56.31 164 SER A O 1
ATOM 1273 N N . SER A 1 165 ? 13.442 -18.551 12.492 1.00 54.28 165 SER A N 1
ATOM 1274 C CA . SER A 1 165 ? 14.778 -19.158 12.633 1.00 54.28 165 SER A CA 1
ATOM 1275 C C . SER A 1 165 ? 15.290 -19.960 11.416 1.00 54.28 165 SER A C 1
ATOM 1277 O O . SER A 1 165 ? 16.315 -20.630 11.511 1.00 54.28 165 SER A O 1
ATOM 1279 N N . GLN A 1 166 ? 14.613 -19.926 10.261 1.00 54.16 166 GLN A N 1
ATOM 1280 C CA . GLN A 1 166 ? 14.974 -20.742 9.084 1.00 54.16 166 GLN A CA 1
ATOM 1281 C C . GLN A 1 166 ? 15.045 -19.946 7.770 1.00 54.16 166 GLN A C 1
ATOM 1283 O O . GLN A 1 166 ? 14.522 -20.369 6.738 1.00 54.16 166 GLN A O 1
ATOM 1288 N N . ILE A 1 167 ? 15.707 -18.789 7.774 1.00 59.28 167 ILE A N 1
ATOM 1289 C CA . ILE A 1 167 ? 15.952 -18.032 6.538 1.00 59.28 167 ILE A CA 1
ATOM 1290 C C . ILE A 1 167 ? 17.249 -18.531 5.893 1.00 59.28 167 ILE A C 1
ATOM 1292 O O . ILE A 1 167 ? 18.335 -18.404 6.456 1.00 59.28 167 ILE A O 1
ATOM 1296 N N . GLY A 1 168 ? 17.146 -19.102 4.691 1.00 59.06 168 GLY A N 1
ATOM 1297 C CA . GLY A 1 168 ? 18.313 -19.441 3.875 1.00 59.06 168 GLY A CA 1
ATOM 1298 C C . GLY A 1 168 ? 19.022 -18.184 3.357 1.00 59.06 168 GLY A C 1
ATOM 1299 O O . GLY A 1 168 ? 18.370 -17.195 3.021 1.00 59.06 168 GLY A O 1
ATOM 1300 N N . ALA A 1 169 ? 20.354 -18.230 3.233 1.00 60.16 169 ALA A N 1
ATOM 1301 C CA . ALA A 1 169 ? 21.189 -17.101 2.790 1.00 60.16 169 ALA A CA 1
ATOM 1302 C C . ALA A 1 169 ? 20.776 -16.493 1.428 1.00 60.16 169 ALA A C 1
ATOM 1304 O O . ALA A 1 169 ? 21.077 -15.336 1.138 1.00 60.16 169 ALA A O 1
ATOM 1305 N N . GLU A 1 170 ? 20.075 -17.261 0.593 1.00 59.38 170 GLU A N 1
ATOM 1306 C CA . GLU A 1 170 ? 19.547 -16.827 -0.702 1.00 59.38 170 GLU A CA 1
ATOM 1307 C C . GLU A 1 170 ? 18.329 -15.896 -0.572 1.00 59.38 170 GLU A C 1
ATOM 1309 O O . GLU A 1 170 ? 18.218 -14.912 -1.300 1.00 59.38 170 GLU A O 1
ATOM 1314 N N . LEU A 1 171 ? 17.457 -16.132 0.412 1.00 64.69 171 LEU A N 1
ATOM 1315 C CA . LEU A 1 171 ? 16.264 -15.309 0.647 1.00 64.69 171 LEU A CA 1
ATOM 1316 C C . LEU A 1 171 ? 16.631 -13.950 1.250 1.00 64.69 171 LEU A C 1
ATOM 1318 O O . LEU A 1 171 ? 16.091 -12.925 0.837 1.00 64.69 171 LEU A O 1
ATOM 1322 N N . ALA A 1 172 ? 17.624 -13.930 2.143 1.00 61.84 172 ALA A N 1
ATOM 1323 C CA . ALA A 1 172 ? 18.154 -12.693 2.711 1.00 61.84 172 ALA A CA 1
ATOM 1324 C C . ALA A 1 172 ? 18.741 -11.759 1.633 1.00 61.84 172 ALA A C 1
ATOM 1326 O O . ALA A 1 172 ? 18.623 -10.539 1.736 1.00 61.84 172 ALA A O 1
ATOM 1327 N N . ARG A 1 173 ? 19.325 -12.317 0.559 1.00 58.31 173 ARG A N 1
ATOM 1328 C CA . ARG A 1 173 ? 19.859 -11.533 -0.569 1.00 58.31 173 ARG A CA 1
ATOM 1329 C C . ARG A 1 173 ? 18.762 -10.839 -1.376 1.00 58.31 173 ARG A C 1
ATOM 1331 O O . ARG A 1 173 ? 18.974 -9.727 -1.846 1.00 58.31 173 ARG A O 1
ATOM 1338 N N . ASN A 1 174 ? 17.590 -11.460 -1.481 1.00 59.75 174 ASN A N 1
ATOM 1339 C CA . ASN A 1 174 ? 16.423 -10.893 -2.159 1.00 59.75 174 ASN A CA 1
ATOM 1340 C C . ASN A 1 174 ? 15.624 -9.930 -1.259 1.00 59.75 174 ASN A C 1
ATOM 1342 O O . ASN A 1 174 ? 14.501 -9.566 -1.596 1.00 59.75 174 ASN A O 1
ATOM 1346 N N . GLY A 1 175 ? 16.173 -9.532 -0.103 1.00 62.59 175 GLY A N 1
ATOM 1347 C CA . GLY A 1 175 ? 15.513 -8.616 0.829 1.00 62.59 175 GLY A CA 1
ATOM 1348 C C . GLY A 1 175 ? 14.276 -9.208 1.508 1.00 62.59 175 GLY A C 1
ATOM 1349 O O . GLY A 1 175 ? 13.459 -8.452 2.030 1.00 62.59 175 GLY A O 1
ATOM 1350 N N . ILE A 1 176 ? 14.132 -10.538 1.489 1.00 68.19 176 ILE A N 1
ATOM 1351 C CA . ILE A 1 176 ? 13.035 -11.240 2.150 1.00 68.19 176 ILE A CA 1
ATOM 1352 C C . ILE A 1 176 ? 13.337 -11.276 3.642 1.00 68.19 176 ILE A C 1
ATOM 1354 O O . ILE A 1 176 ? 14.367 -11.803 4.067 1.00 68.19 176 ILE A O 1
ATOM 1358 N N . VAL A 1 177 ? 12.422 -10.712 4.422 1.00 68.44 177 VAL A N 1
ATOM 1359 C CA . VAL A 1 177 ? 12.560 -10.591 5.874 1.00 68.44 177 VAL A CA 1
ATOM 1360 C C . VAL A 1 177 ? 12.191 -11.889 6.567 1.00 68.44 177 VAL A C 1
ATOM 1362 O O . VAL A 1 177 ? 12.871 -12.282 7.504 1.00 68.44 177 VAL A O 1
ATOM 1365 N N . ASN A 1 178 ? 11.135 -12.568 6.115 1.00 75.25 178 ASN A N 1
ATOM 1366 C CA . ASN A 1 178 ? 10.728 -13.874 6.628 1.00 75.25 178 ASN A CA 1
ATOM 1367 C C . ASN A 1 178 ? 9.697 -14.525 5.687 1.00 75.25 178 ASN A C 1
ATOM 1369 O O . ASN A 1 178 ? 9.377 -13.988 4.624 1.00 75.25 178 ASN A O 1
ATOM 1373 N N . ARG A 1 179 ? 9.148 -15.674 6.089 1.00 80.44 179 ARG A N 1
ATOM 1374 C CA . ARG A 1 179 ? 7.986 -16.302 5.464 1.00 80.44 179 ARG A CA 1
ATOM 1375 C C . ARG A 1 179 ? 6.845 -16.471 6.460 1.00 80.44 179 ARG A C 1
ATOM 1377 O O . ARG A 1 179 ? 7.047 -16.993 7.552 1.00 80.44 179 ARG A O 1
ATOM 1384 N N . ILE A 1 180 ? 5.629 -16.113 6.055 1.00 82.19 180 ILE A N 1
ATOM 1385 C CA . ILE A 1 180 ? 4.392 -16.462 6.773 1.00 82.19 180 ILE A CA 1
ATOM 1386 C C . ILE A 1 180 ? 3.601 -17.424 5.891 1.00 82.19 180 ILE A C 1
ATOM 1388 O O . ILE A 1 180 ? 3.346 -17.142 4.724 1.00 82.19 180 ILE A O 1
ATOM 1392 N N . ASN A 1 181 ? 3.225 -18.585 6.436 1.00 80.75 181 ASN A N 1
ATOM 1393 C CA . ASN A 1 181 ? 2.425 -19.599 5.733 1.00 80.75 181 ASN A CA 1
ATOM 1394 C C . ASN A 1 181 ? 2.991 -20.017 4.350 1.00 80.75 181 ASN A C 1
ATOM 1396 O O . ASN A 1 181 ? 2.235 -20.357 3.438 1.00 80.75 181 ASN A O 1
ATOM 1400 N N . GLY A 1 182 ? 4.321 -19.982 4.193 1.00 77.94 182 GLY A N 1
ATOM 1401 C CA . GLY A 1 182 ? 5.027 -20.311 2.948 1.00 77.94 182 GLY A CA 1
ATOM 1402 C C . GLY A 1 182 ? 5.186 -19.157 1.948 1.00 77.94 182 GLY A C 1
ATOM 1403 O O . GLY A 1 182 ? 5.837 -19.354 0.930 1.00 77.94 182 GLY A O 1
ATOM 1404 N N . VAL A 1 183 ? 4.649 -17.969 2.243 1.00 85.94 183 VAL A N 1
ATOM 1405 C CA . VAL A 1 183 ? 4.711 -16.773 1.384 1.00 85.94 183 VAL A CA 1
ATOM 1406 C C . VAL A 1 183 ? 5.858 -15.862 1.819 1.00 85.94 183 VAL A C 1
ATOM 1408 O O . VAL A 1 183 ? 6.084 -15.694 3.018 1.00 85.94 183 VAL A O 1
ATOM 1411 N N . ASN A 1 184 ? 6.583 -15.274 0.863 1.00 87.25 184 ASN A N 1
ATOM 1412 C CA . ASN A 1 184 ? 7.714 -14.384 1.142 1.00 87.25 184 ASN A CA 1
ATOM 1413 C C . ASN A 1 184 ? 7.241 -13.008 1.638 1.00 87.25 184 ASN A C 1
ATOM 1415 O O . ASN A 1 184 ? 6.324 -12.420 1.066 1.00 87.25 184 ASN A O 1
ATOM 1419 N N . ILE A 1 185 ? 7.908 -12.478 2.665 1.00 88.38 185 ILE A N 1
ATOM 1420 C CA . ILE A 1 185 ? 7.629 -11.154 3.233 1.00 88.38 185 ILE A CA 1
ATOM 1421 C C . ILE A 1 185 ? 8.747 -10.192 2.878 1.00 88.38 185 ILE A C 1
ATOM 1423 O O . ILE A 1 185 ? 9.923 -10.502 3.076 1.00 88.38 185 ILE A O 1
ATOM 1427 N N . ILE A 1 186 ? 8.369 -9.008 2.420 1.00 89.25 186 ILE A N 1
ATOM 1428 C CA . ILE A 1 186 ? 9.267 -7.880 2.193 1.00 89.25 186 ILE A CA 1
ATOM 1429 C C . ILE A 1 186 ? 8.809 -6.696 3.038 1.00 89.25 186 ILE A C 1
ATOM 1431 O O . ILE A 1 186 ? 7.615 -6.493 3.244 1.00 89.25 186 ILE A O 1
ATOM 1435 N N . THR A 1 187 ? 9.765 -5.919 3.531 1.00 87.38 187 THR A N 1
ATOM 1436 C CA . THR A 1 187 ? 9.488 -4.709 4.313 1.00 87.38 187 THR A CA 1
ATOM 1437 C C . THR A 1 187 ? 9.830 -3.477 3.503 1.00 87.38 187 THR A C 1
ATOM 1439 O O . THR A 1 187 ? 10.899 -3.423 2.877 1.00 87.38 187 THR A O 1
ATOM 1442 N N . GLN A 1 188 ? 8.903 -2.523 3.498 1.00 86.69 188 GLN A N 1
ATOM 1443 C CA . GLN A 1 188 ? 9.022 -1.256 2.792 1.00 86.69 188 GLN A CA 1
ATOM 1444 C C . GLN A 1 188 ? 8.138 -0.190 3.448 1.00 86.69 188 GLN A C 1
ATOM 1446 O O . GLN A 1 188 ? 7.199 -0.518 4.169 1.00 86.69 188 GLN A O 1
ATOM 1451 N N . ASP A 1 189 ? 8.416 1.080 3.175 1.00 86.94 189 ASP A N 1
ATOM 1452 C CA . ASP A 1 189 ? 7.436 2.141 3.395 1.00 86.94 189 ASP A CA 1
ATOM 1453 C C . ASP A 1 189 ? 6.289 2.032 2.376 1.00 86.94 189 ASP A C 1
ATOM 1455 O O . ASP A 1 189 ? 6.497 2.204 1.176 1.00 86.94 189 ASP A O 1
ATOM 1459 N N . LEU A 1 190 ? 5.092 1.685 2.854 1.00 85.56 190 LEU A N 1
ATOM 1460 C CA . LEU A 1 190 ? 3.907 1.496 2.013 1.00 85.56 190 LEU A CA 1
ATOM 1461 C C . LEU A 1 190 ? 3.104 2.786 1.829 1.00 85.56 190 LEU A C 1
ATOM 1463 O O . LEU A 1 190 ? 2.193 2.798 1.007 1.00 85.56 190 LEU A O 1
ATOM 1467 N N . GLY A 1 191 ? 3.434 3.845 2.572 1.00 83.44 191 GLY A N 1
ATOM 1468 C CA . GLY A 1 191 ? 2.689 5.094 2.555 1.00 83.44 191 GLY A CA 1
ATOM 1469 C C . GLY A 1 191 ? 1.238 4.949 3.023 1.00 83.44 191 GLY A C 1
ATOM 1470 O O . GLY A 1 191 ? 0.892 4.117 3.872 1.00 83.44 191 GLY A O 1
ATOM 1471 N N . GLU A 1 192 ? 0.393 5.799 2.456 1.00 81.31 192 GLU A N 1
ATOM 1472 C CA . GLU A 1 192 ? -1.014 5.958 2.805 1.00 81.31 192 GLU A CA 1
ATOM 1473 C C . GLU A 1 192 ? -1.882 5.788 1.555 1.00 81.31 192 GLU A C 1
ATOM 1475 O O . GLU A 1 192 ? -1.431 5.966 0.422 1.00 81.31 192 GLU A O 1
ATOM 1480 N N . THR A 1 193 ? -3.141 5.416 1.762 1.00 77.50 193 THR A N 1
ATOM 1481 C CA . THR A 1 193 ? -4.164 5.453 0.706 1.00 77.50 193 THR A CA 1
ATOM 1482 C C . THR A 1 193 ? -4.557 6.897 0.367 1.00 77.50 193 THR A C 1
ATOM 1484 O O . THR A 1 193 ? -4.189 7.827 1.082 1.00 77.50 193 THR A O 1
ATOM 1487 N N . GLU A 1 194 ? -5.343 7.103 -0.698 1.00 70.62 194 GLU A N 1
ATOM 1488 C CA . GLU A 1 194 ? -5.880 8.435 -1.047 1.00 70.62 194 GLU A CA 1
ATOM 1489 C C . GLU A 1 194 ? -6.686 9.073 0.099 1.00 70.62 194 GLU A C 1
ATOM 1491 O O . GLU A 1 194 ? -6.708 10.294 0.229 1.00 70.62 194 GLU A O 1
ATOM 1496 N N . ASP A 1 195 ? -7.281 8.245 0.961 1.00 64.81 195 ASP A N 1
ATOM 1497 C CA . ASP A 1 195 ? -8.043 8.664 2.138 1.00 64.81 195 ASP A CA 1
ATOM 1498 C C . ASP A 1 195 ? -7.149 8.981 3.359 1.00 64.81 195 ASP A C 1
ATOM 1500 O O . ASP A 1 195 ? -7.655 9.124 4.468 1.00 64.81 195 ASP A O 1
ATOM 1504 N N . GLY A 1 196 ? -5.819 9.030 3.202 1.00 67.88 196 GLY A N 1
ATOM 1505 C CA . GLY A 1 196 ? -4.867 9.288 4.295 1.00 67.88 196 GLY A CA 1
ATOM 1506 C C . GLY A 1 196 ? -4.685 8.111 5.260 1.00 67.88 196 GLY A C 1
ATOM 1507 O O . GLY A 1 196 ? -4.059 8.231 6.310 1.00 67.88 196 GLY A O 1
ATOM 1508 N N . GLN A 1 197 ? -5.231 6.936 4.936 1.00 74.38 197 GLN A N 1
ATOM 1509 C CA . GLN A 1 197 ? -5.120 5.769 5.809 1.00 74.38 197 GLN A CA 1
ATOM 1510 C C . GLN A 1 197 ? -3.779 5.067 5.608 1.00 74.38 197 GLN A C 1
ATOM 1512 O O . GLN A 1 197 ? -3.491 4.584 4.509 1.00 74.38 197 GLN A O 1
ATOM 1517 N N . ALA A 1 198 ? -3.004 4.936 6.685 1.00 81.88 198 ALA A N 1
ATOM 1518 C CA . ALA A 1 198 ? -1.739 4.207 6.686 1.00 81.88 198 ALA A CA 1
ATOM 1519 C C . ALA A 1 198 ? -1.923 2.740 6.269 1.00 81.88 198 ALA A C 1
ATOM 1521 O O . ALA A 1 198 ? -2.745 2.010 6.835 1.00 81.88 198 ALA A O 1
ATOM 1522 N N . ILE A 1 199 ? -1.124 2.290 5.301 1.00 87.75 199 ILE A N 1
ATOM 1523 C CA . ILE A 1 199 ? -1.173 0.915 4.803 1.00 87.75 199 ILE A CA 1
ATOM 1524 C C . ILE A 1 199 ? -0.361 0.009 5.732 1.00 87.75 199 ILE A C 1
ATOM 1526 O O . ILE A 1 199 ? 0.835 0.204 5.935 1.00 87.75 199 ILE A O 1
ATOM 1530 N N . GLU A 1 200 ? -1.000 -1.018 6.295 1.00 88.12 200 GLU A N 1
ATOM 1531 C CA . GLU A 1 200 ? -0.341 -1.980 7.182 1.00 88.12 200 GLU A CA 1
ATOM 1532 C C . GLU A 1 200 ? 0.417 -3.038 6.375 1.00 88.12 200 GLU A C 1
ATOM 1534 O O . GLU A 1 200 ? 1.607 -3.287 6.601 1.00 88.12 200 GLU A O 1
ATOM 1539 N N . TYR A 1 201 ? -0.272 -3.663 5.419 1.00 92.50 201 TYR A N 1
ATOM 1540 C CA . TYR A 1 201 ? 0.311 -4.660 4.530 1.00 92.50 201 TYR A CA 1
ATOM 1541 C C . TYR A 1 201 ? -0.461 -4.803 3.216 1.00 92.50 201 TYR A C 1
ATOM 1543 O O . TYR A 1 201 ? -1.646 -4.481 3.114 1.00 92.50 201 TYR A O 1
ATOM 1551 N N . ILE A 1 202 ? 0.221 -5.350 2.213 1.00 94.38 202 ILE A N 1
ATOM 1552 C CA . ILE A 1 202 ? -0.323 -5.683 0.899 1.00 94.38 202 ILE A CA 1
ATOM 1553 C C . ILE A 1 202 ? 0.049 -7.129 0.581 1.00 94.38 202 ILE A C 1
ATOM 1555 O O . ILE A 1 202 ? 1.227 -7.483 0.584 1.00 94.38 202 ILE A O 1
ATOM 1559 N N . VAL A 1 203 ? -0.942 -7.964 0.281 1.00 93.75 203 VAL A N 1
ATOM 1560 C CA . VAL A 1 203 ? -0.747 -9.333 -0.211 1.00 93.75 203 VAL A CA 1
ATOM 1561 C C . VAL A 1 203 ? -1.039 -9.342 -1.704 1.00 93.75 203 VAL A C 1
ATOM 1563 O O . VAL A 1 203 ? -2.142 -8.988 -2.112 1.00 93.75 203 VAL A O 1
ATOM 1566 N N . TYR A 1 204 ? -0.079 -9.746 -2.531 1.00 93.94 204 TYR A N 1
ATOM 1567 C CA . TYR A 1 204 ? -0.248 -9.731 -3.985 1.00 93.94 204 TYR A CA 1
ATOM 1568 C C . TYR A 1 204 ? 0.407 -10.931 -4.669 1.00 93.94 204 TYR A C 1
ATOM 1570 O O . TYR A 1 204 ? 1.403 -11.481 -4.193 1.00 93.94 204 TYR A O 1
ATOM 1578 N N . GLY A 1 205 ? -0.168 -11.345 -5.800 1.00 90.75 205 GLY A N 1
ATOM 1579 C CA . GLY A 1 205 ? 0.401 -12.353 -6.695 1.00 90.75 205 GLY A CA 1
ATOM 1580 C C . GLY A 1 205 ? 1.225 -11.720 -7.818 1.00 90.75 205 GLY A C 1
ATOM 1581 O O . GLY A 1 205 ? 0.734 -10.838 -8.518 1.00 90.75 205 GLY A O 1
ATOM 1582 N N . ILE A 1 206 ? 2.451 -12.200 -8.038 1.00 88.69 206 ILE A N 1
ATOM 1583 C CA . ILE A 1 206 ? 3.389 -11.610 -9.014 1.00 88.69 206 ILE A CA 1
ATOM 1584 C C . ILE A 1 206 ? 2.942 -11.784 -10.469 1.00 88.69 206 ILE A C 1
ATOM 1586 O O . ILE A 1 206 ? 3.332 -11.009 -11.329 1.00 88.69 206 ILE A O 1
ATOM 1590 N N . ASP A 1 207 ? 2.132 -12.801 -10.770 1.00 85.44 207 ASP A N 1
ATOM 1591 C CA . ASP A 1 207 ? 1.676 -13.068 -12.142 1.00 85.44 207 ASP A CA 1
ATOM 1592 C C . ASP A 1 207 ? 0.701 -12.017 -12.665 1.00 85.44 207 ASP A C 1
ATOM 1594 O O . ASP A 1 207 ? 0.567 -11.849 -13.879 1.00 85.44 207 ASP A O 1
ATOM 1598 N N . TRP A 1 208 ? 0.030 -11.322 -11.746 1.00 87.31 208 TRP A N 1
ATOM 1599 C CA . TRP A 1 208 ? -0.964 -10.308 -12.060 1.00 87.31 208 TRP A CA 1
ATOM 1600 C C . TRP A 1 208 ? -0.421 -8.890 -11.946 1.00 87.31 208 TRP A C 1
ATOM 1602 O O . TRP A 1 208 ? -1.139 -7.961 -12.311 1.00 87.31 208 TRP A O 1
ATOM 1612 N N . THR A 1 209 ? 0.820 -8.713 -11.497 1.00 89.62 209 THR A N 1
ATOM 1613 C CA . THR A 1 209 ? 1.508 -7.421 -11.457 1.00 89.62 209 THR A CA 1
ATOM 1614 C C . THR A 1 209 ? 2.498 -7.329 -12.612 1.00 89.62 209 THR A C 1
ATOM 1616 O O . THR A 1 209 ? 3.163 -8.304 -12.958 1.00 89.62 209 THR A O 1
ATOM 1619 N N . GLN A 1 210 ? 2.572 -6.166 -13.251 1.00 87.88 210 GLN A N 1
ATOM 1620 C CA . GLN A 1 210 ? 3.393 -5.953 -14.439 1.00 87.88 210 GLN A CA 1
ATOM 1621 C C . GLN A 1 210 ? 4.236 -4.698 -14.274 1.00 87.88 210 GLN A C 1
ATOM 1623 O O . GLN A 1 210 ? 3.690 -3.626 -14.016 1.00 87.88 210 GLN A O 1
ATOM 1628 N N . ALA A 1 211 ? 5.548 -4.847 -14.451 1.00 88.06 211 ALA A N 1
ATOM 1629 C CA . ALA A 1 211 ? 6.498 -3.746 -14.547 1.00 88.06 211 ALA A CA 1
ATOM 1630 C C . ALA A 1 211 ? 7.002 -3.621 -15.989 1.00 88.06 211 ALA A C 1
ATOM 1632 O O . ALA A 1 211 ? 7.750 -4.469 -16.493 1.00 88.06 211 ALA A O 1
ATOM 1633 N N . ILE A 1 212 ? 6.596 -2.548 -16.660 1.00 86.12 212 ILE A N 1
ATOM 1634 C CA . ILE A 1 212 ? 6.862 -2.300 -18.077 1.00 86.12 212 ILE A CA 1
ATOM 1635 C C . ILE A 1 212 ? 7.835 -1.132 -18.176 1.00 86.12 212 ILE A C 1
ATOM 1637 O O . ILE A 1 212 ? 7.503 -0.013 -17.801 1.00 86.12 212 ILE A O 1
ATOM 1641 N N . ASP A 1 213 ? 9.030 -1.382 -18.703 1.00 84.19 213 ASP A N 1
ATOM 1642 C CA . ASP A 1 213 ? 10.043 -0.349 -18.927 1.00 84.19 213 ASP A CA 1
ATOM 1643 C C . ASP A 1 213 ? 10.165 -0.107 -20.439 1.00 84.19 213 ASP A C 1
ATOM 1645 O O . ASP A 1 213 ? 10.465 -1.035 -21.189 1.00 84.19 213 ASP A O 1
ATOM 1649 N N . GLU A 1 214 ? 9.923 1.124 -20.901 1.00 82.94 214 GLU A N 1
ATOM 1650 C CA . GLU A 1 214 ? 10.028 1.482 -22.323 1.00 82.94 214 GLU A CA 1
ATOM 1651 C C . GLU A 1 214 ? 11.404 2.042 -22.660 1.00 82.94 214 GLU A C 1
ATOM 1653 O O . GLU A 1 214 ? 12.118 1.530 -23.523 1.00 82.94 214 GLU A O 1
ATOM 1658 N N . TRP A 1 215 ? 11.762 3.140 -21.999 1.00 81.50 215 TRP A N 1
ATOM 1659 C CA . TRP A 1 215 ? 12.960 3.896 -22.319 1.00 81.50 215 TRP A CA 1
ATOM 1660 C C . TRP A 1 215 ? 13.503 4.582 -21.078 1.00 81.50 215 TRP A C 1
ATOM 1662 O O . TRP A 1 215 ? 12.754 5.151 -20.285 1.00 81.50 215 TRP A O 1
ATOM 1672 N N . MET A 1 216 ? 14.822 4.560 -20.921 1.00 82.94 216 MET A N 1
ATOM 1673 C CA . MET A 1 216 ? 15.487 5.152 -19.771 1.00 82.94 216 MET A CA 1
ATOM 1674 C C . MET A 1 216 ? 16.803 5.805 -20.182 1.00 82.94 216 MET A C 1
ATOM 1676 O O . MET A 1 216 ? 17.645 5.197 -20.841 1.00 82.94 216 MET A O 1
ATOM 1680 N N . VAL A 1 217 ? 16.991 7.038 -19.724 1.00 83.94 217 VAL A N 1
ATOM 1681 C CA . VAL A 1 217 ? 18.271 7.735 -19.646 1.00 83.94 217 VAL A CA 1
ATOM 1682 C C . VAL A 1 217 ? 18.588 7.924 -18.176 1.00 83.94 217 VAL A C 1
ATOM 1684 O O . VAL A 1 217 ? 17.920 8.690 -17.473 1.00 83.94 217 VAL A O 1
ATOM 1687 N N . ASN A 1 218 ? 19.612 7.202 -17.728 1.00 84.56 218 ASN A N 1
ATOM 1688 C CA . ASN A 1 218 ? 20.119 7.297 -16.367 1.00 84.56 218 ASN A CA 1
ATOM 1689 C C . ASN A 1 218 ? 20.585 8.727 -16.055 1.00 84.56 218 ASN A C 1
ATOM 1691 O O . ASN A 1 218 ? 21.026 9.428 -16.971 1.00 84.56 218 ASN A O 1
ATOM 1695 N N . PRO A 1 219 ? 20.536 9.146 -14.775 1.00 87.56 219 PRO A N 1
ATOM 1696 C CA . PRO A 1 219 ? 21.082 10.423 -14.339 1.00 87.56 219 PRO A CA 1
ATOM 1697 C C . PRO A 1 219 ? 22.509 10.631 -14.841 1.00 87.56 219 PRO A C 1
ATOM 1699 O O . PRO A 1 219 ? 23.400 9.829 -14.564 1.00 87.56 219 PRO A O 1
ATOM 1702 N N . VAL A 1 220 ? 22.712 11.716 -15.577 1.00 88.25 220 VAL A N 1
ATOM 1703 C CA . VAL A 1 220 ? 24.001 12.119 -16.132 1.00 88.25 220 VAL A CA 1
ATOM 1704 C C . VAL A 1 220 ? 24.147 13.628 -16.018 1.00 88.25 220 VAL A C 1
ATOM 1706 O O . VAL A 1 220 ? 23.171 14.372 -16.127 1.00 88.25 220 VAL A O 1
ATOM 1709 N N . VAL A 1 221 ? 25.374 14.088 -15.793 1.00 86.50 221 VAL A N 1
ATOM 1710 C CA . VAL A 1 221 ? 25.692 15.515 -15.805 1.00 86.50 221 VAL A CA 1
ATOM 1711 C C . VAL A 1 221 ? 26.097 15.925 -17.215 1.00 86.50 221 VAL A C 1
ATOM 1713 O O . VAL A 1 221 ? 26.966 15.304 -17.825 1.00 86.50 221 VAL A O 1
ATOM 1716 N N . VAL A 1 222 ? 25.450 16.965 -17.729 1.00 86.94 222 VAL A N 1
ATOM 1717 C CA . VAL A 1 222 ? 25.674 17.512 -19.068 1.00 86.94 222 VAL A CA 1
ATOM 1718 C C . VAL A 1 222 ? 26.103 18.966 -18.938 1.00 86.94 222 VAL A C 1
ATOM 1720 O O . VAL A 1 222 ? 25.429 19.749 -18.273 1.00 86.94 222 VAL A O 1
ATOM 1723 N N . ASP A 1 223 ? 27.206 19.324 -19.589 1.00 86.75 223 ASP A N 1
ATOM 1724 C CA . ASP A 1 223 ? 27.658 20.712 -19.687 1.00 86.75 223 ASP A CA 1
ATOM 1725 C C . ASP A 1 223 ? 26.626 21.565 -20.444 1.00 86.75 223 ASP A C 1
ATOM 1727 O O . ASP A 1 223 ? 26.155 21.179 -21.516 1.00 86.75 223 ASP A O 1
ATOM 1731 N N . LEU A 1 224 ? 26.267 22.721 -19.878 1.00 86.12 224 LEU A N 1
ATOM 1732 C CA . LEU A 1 224 ? 25.344 23.672 -20.499 1.00 86.12 224 LEU A CA 1
ATOM 1733 C C . LEU A 1 224 ? 26.060 24.833 -21.195 1.00 86.12 224 LEU A C 1
ATOM 1735 O O . LEU A 1 224 ? 25.402 25.625 -21.866 1.00 86.12 224 LEU A O 1
ATOM 1739 N N . THR A 1 225 ? 27.380 24.958 -21.045 1.00 80.19 225 THR A N 1
ATOM 1740 C CA . THR A 1 225 ? 28.140 26.097 -21.582 1.00 80.19 225 THR A CA 1
ATOM 1741 C C . THR A 1 225 ? 28.390 25.984 -23.082 1.00 80.19 225 THR A C 1
ATOM 1743 O O . THR A 1 225 ? 28.420 26.988 -23.797 1.00 80.19 225 THR A O 1
ATOM 1746 N N . THR A 1 226 ? 28.513 24.760 -23.594 1.00 75.38 226 THR A N 1
ATOM 1747 C CA . THR A 1 226 ? 28.725 24.513 -25.019 1.00 75.38 226 THR A CA 1
ATOM 1748 C C . THR A 1 226 ? 27.466 24.862 -25.829 1.00 75.38 226 THR A C 1
ATOM 1750 O O . THR A 1 226 ? 26.529 24.074 -25.923 1.00 75.38 226 THR A O 1
ATOM 1753 N N . GLY A 1 227 ? 27.455 26.048 -26.449 1.00 67.25 227 GLY A N 1
ATOM 1754 C CA . GLY A 1 227 ? 26.392 26.491 -27.364 1.00 67.25 227 GLY A CA 1
ATOM 1755 C C . GLY A 1 227 ? 25.221 27.241 -26.718 1.00 67.25 227 GLY A C 1
ATOM 1756 O O . GLY A 1 227 ? 24.250 27.528 -27.416 1.00 67.25 227 GLY A O 1
ATOM 1757 N N . SER A 1 228 ? 25.307 27.590 -25.428 1.00 74.38 228 SER A N 1
ATOM 1758 C CA . SER A 1 228 ? 24.318 28.438 -24.748 1.00 74.38 228 SER A CA 1
ATOM 1759 C C . SER A 1 228 ? 24.809 29.880 -24.617 1.00 74.38 228 SER A C 1
ATOM 1761 O O . SER A 1 228 ? 25.948 30.124 -24.229 1.00 74.38 228 SER A O 1
ATOM 1763 N N . SER A 1 229 ? 23.934 30.849 -24.899 1.00 76.94 229 SER A N 1
ATOM 1764 C CA . SER A 1 229 ? 24.145 32.261 -24.547 1.00 76.94 229 SER A CA 1
ATOM 1765 C C . SER A 1 229 ? 23.663 32.608 -23.134 1.00 76.94 229 SER A C 1
ATOM 1767 O O . SER A 1 229 ? 23.823 33.746 -22.703 1.00 76.94 229 SER A O 1
ATOM 1769 N N . GLU A 1 230 ? 23.036 31.656 -22.438 1.00 84.56 230 GLU A N 1
ATOM 1770 C CA . GLU A 1 230 ? 22.355 31.866 -21.154 1.00 84.56 230 GLU A CA 1
ATOM 1771 C C . GLU A 1 230 ? 23.149 31.316 -19.962 1.00 84.56 230 GLU A C 1
ATOM 1773 O O . GLU A 1 230 ? 23.101 31.889 -18.877 1.00 84.56 230 GLU A O 1
ATOM 1778 N N . TYR A 1 231 ? 23.899 30.226 -20.152 1.00 82.19 231 TYR A N 1
ATOM 1779 C CA . TYR A 1 231 ? 24.600 29.529 -19.071 1.00 82.19 231 TYR A CA 1
ATOM 1780 C C . TYR A 1 231 ? 26.118 29.717 -19.166 1.00 82.19 231 TYR A C 1
ATOM 1782 O O . TYR A 1 231 ? 26.729 29.418 -20.190 1.00 82.19 231 TYR A O 1
ATOM 1790 N N . ILE A 1 232 ? 26.740 30.168 -18.071 1.00 82.50 232 ILE A N 1
ATOM 1791 C CA . ILE A 1 232 ? 28.193 30.370 -17.949 1.00 82.50 232 ILE A CA 1
ATOM 1792 C C . ILE A 1 232 ? 28.704 29.460 -16.834 1.00 82.50 232 ILE A C 1
ATOM 1794 O O . ILE A 1 232 ? 28.224 29.544 -15.712 1.00 82.50 232 ILE A O 1
ATOM 1798 N N . GLY A 1 233 ? 29.660 28.581 -17.138 1.00 80.69 233 GLY A N 1
ATOM 1799 C CA . GLY A 1 233 ? 30.251 27.657 -16.161 1.00 80.69 233 GLY A CA 1
ATOM 1800 C C . GLY A 1 233 ? 29.279 26.662 -15.507 1.00 80.69 233 GLY A C 1
ATOM 1801 O O . GLY A 1 233 ? 29.654 26.042 -14.519 1.00 80.69 233 GLY A O 1
ATOM 1802 N N . ALA A 1 234 ? 28.055 26.505 -16.018 1.00 84.06 234 ALA A N 1
ATOM 1803 C CA . ALA A 1 234 ? 27.018 25.676 -15.407 1.00 84.06 234 ALA A CA 1
ATOM 1804 C C . ALA A 1 234 ? 26.839 24.326 -16.117 1.00 84.06 234 ALA A C 1
ATOM 1806 O O . ALA A 1 234 ? 27.113 24.169 -17.306 1.00 84.06 234 ALA A O 1
ATOM 1807 N N . SER A 1 235 ? 26.327 23.348 -15.380 1.00 86.69 235 SER A N 1
ATOM 1808 C CA . SER A 1 235 ? 25.963 22.018 -15.870 1.00 86.69 235 SER A CA 1
ATOM 1809 C C . SER A 1 235 ? 24.526 21.684 -15.475 1.00 86.69 235 SER A C 1
ATOM 1811 O O . SER A 1 235 ? 23.971 22.289 -14.566 1.00 86.69 235 SER A O 1
ATOM 1813 N N . ALA A 1 236 ? 23.908 20.708 -16.134 1.00 86.75 236 ALA A N 1
ATOM 1814 C CA . ALA A 1 236 ? 22.615 20.168 -15.731 1.00 86.75 236 ALA A CA 1
ATOM 1815 C C . ALA A 1 236 ? 22.706 18.678 -15.424 1.00 86.75 236 ALA A C 1
ATOM 1817 O O . ALA A 1 236 ? 23.223 17.899 -16.225 1.00 86.75 236 ALA A O 1
ATOM 1818 N N . LEU A 1 237 ? 22.125 18.277 -14.297 1.00 88.12 237 LEU A N 1
ATOM 1819 C CA . LEU A 1 237 ? 21.840 16.886 -13.989 1.00 88.12 237 LEU A CA 1
ATOM 1820 C C . LEU A 1 237 ? 20.536 16.495 -14.683 1.00 88.12 237 LEU A C 1
ATOM 1822 O O . LEU A 1 237 ? 19.463 17.012 -14.364 1.00 88.12 237 LEU A O 1
ATOM 1826 N N . LYS A 1 238 ? 20.649 15.600 -15.663 1.00 87.00 238 LYS A N 1
ATOM 1827 C CA . LYS A 1 238 ? 19.555 15.179 -16.533 1.00 87.00 238 LYS A CA 1
ATOM 1828 C C . LYS A 1 238 ? 19.290 13.691 -16.383 1.00 87.00 238 LYS A C 1
ATOM 1830 O O . LYS A 1 238 ? 20.218 12.896 -16.324 1.00 87.00 238 LYS A O 1
ATOM 1835 N N . GLY A 1 239 ? 18.023 13.312 -16.383 1.00 86.56 239 GLY A N 1
ATOM 1836 C CA . GLY A 1 239 ? 17.584 11.922 -16.453 1.00 86.56 239 GLY A CA 1
ATOM 1837 C C . GLY A 1 239 ? 16.143 11.873 -16.930 1.00 86.56 239 GLY A C 1
ATOM 1838 O O . GLY A 1 239 ? 15.400 12.834 -16.732 1.00 86.56 239 GLY A O 1
ATOM 1839 N N . ARG A 1 240 ? 15.735 10.793 -17.590 1.00 85.88 240 ARG A N 1
ATOM 1840 C CA . ARG A 1 240 ? 14.342 10.618 -18.013 1.00 85.88 240 ARG A CA 1
ATOM 1841 C C . ARG A 1 240 ? 14.013 9.144 -18.155 1.00 85.88 240 ARG A C 1
ATOM 1843 O O . ARG A 1 240 ? 14.840 8.365 -18.608 1.00 85.88 240 ARG A O 1
ATOM 1850 N N . MET A 1 241 ? 12.799 8.782 -17.788 1.00 85.31 241 MET A N 1
ATOM 1851 C CA . MET A 1 241 ? 12.290 7.421 -17.820 1.00 85.31 241 MET A CA 1
ATOM 1852 C C . MET A 1 241 ? 10.857 7.419 -18.334 1.00 85.31 241 MET A C 1
ATOM 1854 O O . MET A 1 241 ? 10.072 8.318 -18.023 1.00 85.31 241 MET A O 1
ATOM 1858 N N . VAL A 1 242 ? 10.547 6.404 -19.128 1.00 85.69 242 VAL A N 1
ATOM 1859 C CA . VAL A 1 242 ? 9.225 6.137 -19.677 1.00 85.69 242 VAL A CA 1
ATOM 1860 C C . VAL A 1 242 ? 8.882 4.685 -19.359 1.00 85.69 242 VAL A C 1
ATOM 1862 O O . VAL A 1 242 ? 9.658 3.782 -19.684 1.00 85.69 242 VAL A O 1
ATOM 1865 N N . TYR A 1 243 ? 7.787 4.479 -18.634 1.00 88.44 243 TYR A N 1
ATOM 1866 C CA . TYR A 1 243 ? 7.424 3.188 -18.044 1.00 88.44 243 TYR A CA 1
ATOM 1867 C C . TYR A 1 243 ? 5.933 3.136 -17.687 1.00 88.44 243 TYR A C 1
ATOM 1869 O O . TYR A 1 243 ? 5.216 4.135 -17.774 1.00 88.44 243 TYR A O 1
ATOM 1877 N N . ALA A 1 244 ? 5.465 1.952 -17.306 1.00 87.25 244 ALA A N 1
ATOM 1878 C CA . ALA A 1 244 ? 4.138 1.720 -16.758 1.00 87.25 244 ALA A CA 1
ATOM 1879 C C . ALA A 1 244 ? 4.213 0.603 -15.719 1.00 87.25 244 ALA A C 1
ATOM 1881 O O . ALA A 1 244 ? 4.897 -0.397 -15.937 1.00 87.25 244 ALA A O 1
ATOM 1882 N N . ASP A 1 245 ? 3.472 0.744 -14.629 1.00 89.88 245 ASP A N 1
ATOM 1883 C CA . ASP A 1 245 ? 3.278 -0.319 -13.649 1.00 89.88 245 ASP A CA 1
ATOM 1884 C C . ASP A 1 245 ? 1.774 -0.539 -13.486 1.00 89.88 245 ASP A C 1
ATOM 1886 O O . ASP A 1 245 ? 1.001 0.417 -13.402 1.00 89.88 245 ASP A O 1
ATOM 1890 N N . ALA A 1 246 ? 1.340 -1.797 -13.519 1.00 88.62 246 ALA A N 1
ATOM 1891 C CA . ALA A 1 246 ? -0.081 -2.112 -13.575 1.00 88.62 246 ALA A CA 1
ATOM 1892 C C . ALA A 1 246 ? -0.417 -3.460 -12.942 1.00 88.62 246 ALA A C 1
ATOM 1894 O O . ALA A 1 246 ? 0.377 -4.402 -12.951 1.00 88.62 246 ALA A O 1
ATOM 1895 N N . VAL A 1 247 ? -1.650 -3.555 -12.447 1.00 89.56 247 VAL A N 1
ATOM 1896 C CA . VAL A 1 247 ? -2.253 -4.794 -11.961 1.00 89.56 247 VAL A CA 1
ATOM 1897 C C . VAL A 1 247 ? -3.325 -5.228 -12.954 1.00 89.56 247 VAL A C 1
ATOM 1899 O O . VAL A 1 247 ? -4.207 -4.458 -13.320 1.00 89.56 247 VAL A O 1
ATOM 1902 N N . THR A 1 248 ? -3.234 -6.472 -13.405 1.00 85.31 248 THR A N 1
ATOM 1903 C CA . THR A 1 248 ? -4.121 -7.045 -14.428 1.00 85.31 248 THR A CA 1
ATOM 1904 C C . THR A 1 248 ? -5.444 -7.560 -13.861 1.00 85.31 248 THR A C 1
ATOM 1906 O O . THR A 1 248 ? -6.443 -7.572 -14.576 1.00 85.31 248 THR A O 1
ATOM 1909 N N . ASP A 1 249 ? -5.468 -7.963 -12.587 1.00 85.06 249 ASP A N 1
ATOM 1910 C CA . ASP A 1 249 ? -6.679 -8.364 -11.870 1.00 85.06 249 ASP A CA 1
ATOM 1911 C C . ASP A 1 249 ? -6.636 -7.884 -10.416 1.00 85.06 249 ASP A C 1
ATOM 1913 O O . ASP A 1 249 ? -5.775 -8.288 -9.630 1.00 85.06 249 ASP A O 1
ATOM 1917 N N . LYS A 1 250 ? -7.624 -7.069 -10.038 1.00 88.38 250 LYS A N 1
ATOM 1918 C CA . LYS A 1 250 ? -7.786 -6.558 -8.671 1.00 88.38 250 LYS A CA 1
ATOM 1919 C C . LYS A 1 250 ? -7.983 -7.651 -7.622 1.00 88.38 250 LYS A C 1
ATOM 1921 O O . LYS A 1 250 ? -7.749 -7.430 -6.437 1.00 88.38 250 LYS A O 1
ATOM 1926 N N . ASN A 1 251 ? -8.461 -8.830 -8.024 1.00 86.88 251 ASN A N 1
ATOM 1927 C CA . ASN A 1 251 ? -8.706 -9.935 -7.103 1.00 86.88 251 ASN A CA 1
ATOM 1928 C C . ASN A 1 251 ? -7.409 -10.649 -6.696 1.00 86.88 251 ASN A C 1
ATOM 1930 O O . ASN A 1 251 ? -7.412 -11.394 -5.714 1.00 86.88 251 ASN A O 1
ATOM 1934 N N . ALA A 1 252 ? -6.310 -10.418 -7.414 1.00 87.81 252 ALA A N 1
ATOM 1935 C CA . ALA A 1 252 ? -4.993 -10.957 -7.096 1.00 87.81 252 ALA A CA 1
ATOM 1936 C C . ALA A 1 252 ? -4.188 -10.056 -6.141 1.00 87.81 252 ALA A C 1
ATOM 1938 O O . ALA A 1 252 ? -3.023 -10.348 -5.869 1.00 87.81 252 ALA A O 1
ATOM 1939 N N . VAL A 1 253 ? -4.798 -8.982 -5.625 1.00 93.06 253 VAL A N 1
ATOM 1940 C CA . VAL A 1 253 ? -4.194 -8.053 -4.665 1.00 93.06 253 VAL A CA 1
ATOM 1941 C C . VAL A 1 253 ? -5.179 -7.780 -3.529 1.00 93.06 253 VAL A C 1
ATOM 1943 O O . VAL A 1 253 ? -6.345 -7.461 -3.764 1.00 93.06 253 VAL A O 1
ATOM 1946 N N . ILE A 1 254 ? -4.713 -7.898 -2.288 1.00 94.25 254 ILE A N 1
ATOM 1947 C CA . ILE A 1 254 ? -5.434 -7.486 -1.084 1.00 94.25 254 ILE A CA 1
ATOM 1948 C C . ILE A 1 254 ? -4.602 -6.430 -0.365 1.00 94.25 254 ILE A C 1
ATOM 1950 O O . ILE A 1 254 ? -3.433 -6.665 -0.064 1.00 94.25 254 ILE A O 1
ATOM 1954 N N . VAL A 1 255 ? -5.212 -5.286 -0.068 1.00 93.50 255 VAL A N 1
ATOM 1955 C CA . VAL A 1 255 ? -4.585 -4.197 0.690 1.00 93.50 255 VAL A CA 1
ATOM 1956 C C . VAL A 1 255 ? -5.294 -4.061 2.027 1.00 93.50 255 VAL A C 1
ATOM 1958 O O . VAL A 1 255 ? -6.522 -3.956 2.082 1.00 93.50 255 VAL A O 1
ATOM 1961 N N . LYS A 1 256 ? -4.518 -4.049 3.111 1.00 90.94 256 LYS A N 1
ATOM 1962 C CA . LYS A 1 256 ? -5.000 -3.697 4.442 1.00 90.94 256 LYS A CA 1
ATOM 1963 C C . LYS A 1 256 ? -4.449 -2.327 4.814 1.00 90.94 256 LYS A C 1
ATOM 1965 O O . LYS A 1 256 ? -3.279 -2.199 5.165 1.00 90.94 256 LYS A O 1
ATOM 1970 N N . ALA A 1 257 ? -5.314 -1.323 4.745 1.00 86.69 257 ALA A N 1
ATOM 1971 C CA . ALA A 1 257 ? -5.092 -0.030 5.375 1.00 86.69 257 ALA A CA 1
ATOM 1972 C C . ALA A 1 257 ? -5.736 -0.012 6.763 1.00 86.69 257 ALA A C 1
ATOM 1974 O O . ALA A 1 257 ? -6.707 -0.742 7.013 1.00 86.69 257 ALA A O 1
ATOM 1975 N N . LYS A 1 258 ? -5.183 0.790 7.674 1.00 78.50 258 LYS A N 1
ATOM 1976 C CA . LYS A 1 258 ? -5.829 1.049 8.960 1.00 78.50 258 LYS A CA 1
ATOM 1977 C C . LYS A 1 258 ? -7.176 1.701 8.715 1.00 78.50 258 LYS A C 1
ATOM 1979 O O . LYS A 1 258 ? -7.283 2.613 7.905 1.00 78.50 258 LYS A O 1
ATOM 1984 N N . VAL A 1 259 ? -8.201 1.239 9.413 1.00 72.00 259 VAL A N 1
ATOM 1985 C CA . VAL A 1 259 ? -9.493 1.915 9.349 1.00 72.00 259 VAL A CA 1
ATOM 1986 C C . VAL A 1 259 ? -9.329 3.214 10.129 1.00 72.00 259 VAL A C 1
ATOM 1988 O O . VAL A 1 259 ? -8.954 3.164 11.295 1.00 72.00 259 VAL A O 1
ATOM 1991 N N . GLY A 1 260 ? -9.552 4.374 9.506 1.00 70.31 260 GLY A N 1
ATOM 1992 C CA . GLY A 1 260 ? -9.614 5.638 10.249 1.00 70.31 260 GLY A CA 1
ATOM 1993 C C . GLY A 1 260 ? -10.682 5.567 11.347 1.00 70.31 260 GLY A C 1
ATOM 1994 O O . GLY A 1 260 ? -11.553 4.689 11.314 1.00 70.31 260 GLY A O 1
ATOM 1995 N N . VAL A 1 261 ? -10.643 6.453 12.345 1.00 77.75 261 VAL A N 1
ATOM 1996 C CA . VAL A 1 261 ? -11.740 6.477 13.325 1.00 77.75 261 VAL A CA 1
ATOM 1997 C C . VAL A 1 261 ? -13.061 6.763 12.601 1.00 77.75 261 VAL A C 1
ATOM 1999 O O . VAL A 1 261 ? -13.209 7.757 11.900 1.00 77.75 261 VAL A O 1
ATOM 2002 N N . SER A 1 262 ? -14.008 5.834 12.715 1.00 77.94 262 SER A N 1
ATOM 2003 C CA . SER A 1 262 ? -15.247 5.826 11.922 1.00 77.94 262 SER A CA 1
ATOM 2004 C C . SER A 1 262 ? -16.487 6.117 12.761 1.00 77.94 262 SER A C 1
ATOM 2006 O O . SER A 1 262 ? -17.486 6.617 12.246 1.00 77.94 262 SER A O 1
ATOM 2008 N N . ALA A 1 263 ? -16.424 5.833 14.063 1.00 83.19 263 ALA A N 1
ATOM 2009 C CA . ALA A 1 263 ? -17.457 6.190 15.021 1.00 83.19 263 ALA A CA 1
ATOM 2010 C C . ALA A 1 263 ? -16.881 6.309 16.435 1.00 83.19 263 ALA A C 1
ATOM 2012 O O . ALA A 1 263 ? -15.828 5.747 16.748 1.00 83.19 263 ALA A O 1
ATOM 2013 N N . VAL A 1 264 ? -17.622 7.006 17.293 1.00 92.44 264 VAL A N 1
ATOM 2014 C CA . VAL A 1 264 ? -17.398 7.050 18.740 1.00 92.44 264 VAL A CA 1
ATOM 2015 C C . VAL A 1 264 ? -18.585 6.381 19.418 1.00 92.44 264 VAL A C 1
ATOM 2017 O O . VAL A 1 264 ? -19.735 6.727 19.158 1.00 92.44 264 VAL A O 1
ATOM 2020 N N . GLU A 1 265 ? -18.310 5.425 20.291 1.00 93.06 265 GLU A N 1
ATOM 2021 C CA . GLU A 1 265 ? -19.303 4.797 21.150 1.00 93.06 265 GLU A CA 1
ATOM 2022 C C . GLU A 1 265 ? -19.189 5.398 22.546 1.00 93.06 265 GLU A C 1
ATOM 2024 O O . GLU A 1 265 ? -18.162 5.286 23.218 1.00 93.06 265 GLU A O 1
ATOM 2029 N N . ILE A 1 266 ? -20.264 6.047 22.985 1.00 96.25 266 ILE A N 1
ATOM 2030 C CA . ILE A 1 266 ? -20.374 6.598 24.330 1.00 96.25 266 ILE A CA 1
ATOM 2031 C C . ILE A 1 266 ? -21.337 5.704 25.101 1.00 96.25 266 ILE A C 1
ATOM 2033 O O . ILE A 1 266 ? -22.498 5.568 24.716 1.00 96.25 266 ILE A O 1
ATOM 2037 N N . THR A 1 267 ? -20.867 5.113 26.198 1.00 96.62 267 THR A N 1
ATOM 2038 C CA . THR A 1 267 ? -21.682 4.272 27.083 1.00 96.62 267 THR A CA 1
ATOM 2039 C C . THR A 1 267 ? -21.895 4.994 28.415 1.00 96.62 267 THR A C 1
ATOM 2041 O O . THR A 1 267 ? -21.004 4.961 29.266 1.00 96.62 267 THR A O 1
ATOM 2044 N N . PRO A 1 268 ? -23.045 5.667 28.624 1.00 96.31 268 PRO A N 1
ATOM 2045 C CA . PRO A 1 268 ? -23.355 6.318 29.892 1.00 96.31 268 PRO A CA 1
ATOM 2046 C C . PRO A 1 268 ? -23.399 5.325 31.057 1.00 96.31 268 PRO A C 1
ATOM 2048 O O . PRO A 1 268 ? -23.932 4.220 30.936 1.00 96.31 268 PRO A O 1
ATOM 2051 N N . VAL A 1 269 ? -22.889 5.743 32.212 1.00 96.25 269 VAL A N 1
ATOM 2052 C CA . VAL A 1 269 ? -22.983 4.982 33.458 1.00 96.25 269 VAL A CA 1
ATOM 2053 C C . VAL A 1 269 ? -24.427 5.018 33.961 1.00 96.25 269 VAL A C 1
ATOM 2055 O O . VAL A 1 269 ? -25.029 6.081 34.107 1.00 96.25 269 VAL A O 1
ATOM 2058 N N . ALA A 1 270 ? -24.991 3.845 34.242 1.00 92.31 270 ALA A N 1
ATOM 2059 C CA . ALA A 1 270 ? -26.314 3.723 34.843 1.00 92.31 270 ALA A CA 1
ATOM 2060 C C . ALA A 1 270 ? -26.264 3.921 36.368 1.00 92.31 270 ALA A C 1
ATOM 2062 O O . ALA A 1 270 ? -25.266 3.606 37.013 1.00 92.31 270 ALA A O 1
ATOM 2063 N N . GLY A 1 271 ? -27.375 4.378 36.953 1.00 89.94 271 GLY A N 1
ATOM 2064 C CA . GLY A 1 271 ? -27.529 4.461 38.411 1.00 89.94 271 GLY A CA 1
ATOM 2065 C C . GLY A 1 271 ? -26.813 5.639 39.076 1.00 89.94 271 GLY A C 1
ATOM 2066 O O . GLY A 1 271 ? -26.594 5.606 40.283 1.00 89.94 271 GLY A O 1
ATOM 2067 N N . LEU A 1 272 ? -26.451 6.675 38.317 1.00 92.69 272 LEU A N 1
ATOM 2068 C CA . LEU A 1 272 ? -25.968 7.935 38.879 1.00 92.69 272 LEU A CA 1
ATOM 2069 C C . LEU A 1 272 ? -27.110 8.631 39.631 1.00 92.69 272 LEU A C 1
ATOM 2071 O O . LEU A 1 272 ? -28.221 8.732 39.107 1.00 92.69 272 LEU A O 1
ATOM 2075 N N . SER A 1 273 ? -26.845 9.128 40.839 1.00 92.25 273 SER A N 1
ATOM 2076 C CA . SER A 1 273 ? -27.848 9.820 41.653 1.00 92.25 273 SER A CA 1
ATOM 2077 C C . SER A 1 273 ? -27.231 10.860 42.582 1.00 92.25 273 SER A C 1
ATOM 2079 O O . SER A 1 273 ? -26.132 10.650 43.096 1.00 92.25 273 SER A O 1
ATOM 2081 N N . GLY A 1 274 ? -27.978 11.926 42.869 1.00 90.56 274 GLY A 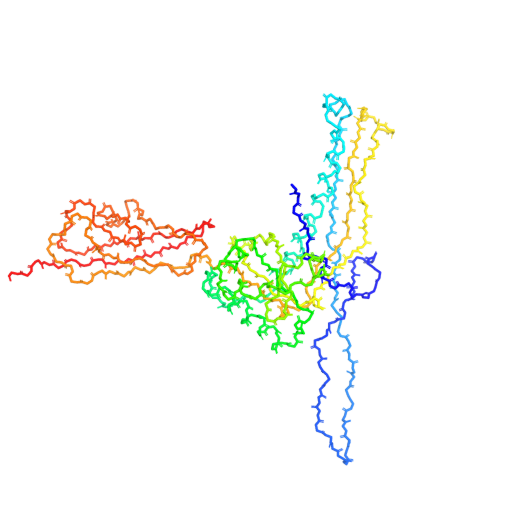N 1
ATOM 2082 C CA . GLY A 1 274 ? -27.549 13.001 43.763 1.00 90.56 274 GLY A CA 1
ATOM 2083 C C . GLY A 1 274 ? -26.485 13.908 43.140 1.00 90.56 274 GLY A C 1
ATOM 2084 O O . GLY A 1 274 ? -26.375 14.012 41.921 1.00 90.56 274 GLY A O 1
ATOM 2085 N N . THR A 1 275 ? -25.713 14.595 43.982 1.00 92.62 275 THR A N 1
ATOM 2086 C CA . THR A 1 275 ? -24.573 15.402 43.526 1.00 92.62 275 THR A CA 1
ATOM 2087 C C . THR A 1 275 ? -23.350 14.511 43.365 1.00 92.62 275 THR A C 1
ATOM 2089 O O . THR A 1 275 ? -22.876 13.916 44.334 1.00 92.62 275 THR A O 1
ATOM 2092 N N . LEU A 1 276 ? -22.840 14.422 42.141 1.00 92.38 276 LEU A N 1
ATOM 2093 C CA . LEU A 1 276 ? -21.655 13.641 41.816 1.00 92.38 276 LEU A CA 1
ATOM 2094 C C . LEU A 1 276 ? -20.403 14.366 42.311 1.00 92.38 276 LEU A C 1
ATOM 2096 O O . LEU A 1 276 ? -20.251 15.564 42.083 1.00 92.38 276 LEU A O 1
ATOM 2100 N N . ALA A 1 277 ? -19.495 13.633 42.957 1.00 92.94 277 ALA A N 1
ATOM 2101 C CA . ALA A 1 277 ? -18.204 14.162 43.388 1.00 92.94 277 ALA A CA 1
ATOM 2102 C C . ALA A 1 277 ? -17.315 14.509 42.183 1.00 92.94 277 ALA A C 1
ATOM 2104 O O . ALA A 1 277 ? -17.602 14.107 41.055 1.00 92.94 277 ALA A O 1
ATOM 2105 N N . ASP A 1 278 ? -16.229 15.239 42.417 1.00 93.75 278 ASP A N 1
ATOM 2106 C CA . ASP A 1 278 ? -15.201 15.474 41.401 1.00 93.75 278 ASP A CA 1
ATOM 2107 C C . ASP A 1 278 ? -14.609 14.146 40.884 1.00 93.75 278 ASP A C 1
ATOM 2109 O O . ASP A 1 278 ? -14.532 13.163 41.627 1.00 93.75 278 ASP A O 1
ATOM 2113 N N . SER A 1 279 ? -14.243 14.104 39.601 1.00 93.69 279 SER A N 1
ATOM 2114 C CA . SER A 1 279 ? -13.683 12.938 38.913 1.00 93.69 279 SER A CA 1
ATOM 2115 C C . SER A 1 279 ? -14.571 11.681 38.952 1.00 93.69 279 SER A C 1
ATOM 2117 O O . SER A 1 279 ? -14.095 10.556 38.779 1.00 93.69 279 SER A O 1
ATOM 2119 N N . THR A 1 280 ? -15.882 11.838 39.162 1.00 95.31 280 THR A N 1
ATOM 2120 C CA . THR A 1 280 ? -16.831 10.719 39.109 1.00 95.31 280 THR A CA 1
ATOM 2121 C C . THR A 1 280 ? -17.026 10.292 37.661 1.00 95.31 280 THR A C 1
ATOM 2123 O O . THR A 1 280 ? -17.397 11.107 36.818 1.00 95.31 280 THR A O 1
ATOM 2126 N N . LYS A 1 281 ? -16.824 9.003 37.367 1.00 96.00 281 LYS A N 1
ATOM 2127 C CA . LYS A 1 281 ? -17.050 8.439 36.030 1.00 96.00 281 LYS A CA 1
ATOM 2128 C C . LYS A 1 281 ? -18.528 8.497 35.644 1.00 96.00 281 LYS A C 1
ATOM 2130 O O . LYS A 1 281 ? -19.366 7.939 36.349 1.00 96.00 281 LYS A O 1
ATOM 2135 N N . VAL A 1 282 ? -18.825 9.097 34.492 1.00 95.88 282 VAL A N 1
ATOM 2136 C CA . VAL A 1 282 ? -20.193 9.234 33.962 1.00 95.88 282 VAL A CA 1
ATOM 2137 C C . VAL A 1 282 ? -20.414 8.554 32.617 1.00 95.88 282 VAL A C 1
ATOM 2139 O O . VAL A 1 282 ? -21.556 8.237 32.292 1.00 95.88 282 VAL A O 1
ATOM 2142 N N . ALA A 1 283 ? -19.357 8.274 31.852 1.00 96.81 283 ALA A N 1
ATOM 2143 C CA . ALA A 1 283 ? -19.444 7.456 30.645 1.00 96.81 283 ALA A CA 1
ATOM 2144 C C . ALA A 1 283 ? -18.115 6.762 30.329 1.00 96.81 283 ALA A C 1
ATOM 2146 O O . ALA A 1 283 ? -17.042 7.291 30.628 1.00 96.81 283 ALA A O 1
ATOM 2147 N N . ASP A 1 284 ? -18.202 5.602 29.688 1.00 96.44 284 ASP A N 1
ATOM 2148 C CA . ASP A 1 284 ? -17.078 4.936 29.033 1.00 96.44 284 ASP A CA 1
ATOM 2149 C C . ASP A 1 284 ? -17.059 5.315 27.541 1.00 96.44 284 ASP A C 1
ATOM 2151 O O . ASP A 1 284 ? -18.115 5.452 26.914 1.00 96.44 284 ASP A O 1
ATOM 2155 N N . LEU A 1 285 ? -15.862 5.504 26.982 1.00 95.44 285 LEU A N 1
ATOM 2156 C CA . LEU A 1 285 ? -15.632 5.869 25.586 1.00 95.44 285 LEU A CA 1
ATOM 2157 C C . LEU A 1 285 ? -14.904 4.747 24.853 1.00 95.44 285 LEU A C 1
ATOM 2159 O O . LEU A 1 285 ? -13.857 4.260 25.292 1.00 95.44 285 LEU A O 1
ATOM 2163 N N . ALA A 1 286 ? -15.430 4.395 23.690 1.00 90.44 286 ALA A N 1
ATOM 2164 C CA . ALA A 1 286 ? -14.762 3.551 22.720 1.00 90.44 286 ALA A CA 1
ATOM 2165 C C . ALA A 1 286 ? -14.818 4.204 21.335 1.00 90.44 286 ALA A C 1
ATOM 2167 O O . ALA A 1 286 ? -15.650 5.066 21.057 1.00 90.44 286 ALA A O 1
ATOM 2168 N N . SER A 1 287 ? -13.908 3.797 20.462 1.00 86.56 287 SER A N 1
ATOM 2169 C CA . SER A 1 287 ? -13.889 4.173 19.051 1.00 86.56 287 SER A CA 1
ATOM 2170 C C . SER A 1 287 ? -14.080 2.925 18.207 1.00 86.56 287 SER A C 1
ATOM 2172 O O . SER A 1 287 ? -13.664 1.827 18.584 1.00 86.56 287 SER A O 1
ATOM 2174 N N . VAL A 1 288 ? -14.719 3.103 17.056 1.00 80.94 288 VAL A N 1
ATOM 2175 C CA . VAL A 1 288 ? -14.816 2.078 16.020 1.00 80.94 288 VAL A CA 1
ATOM 2176 C C . VAL A 1 288 ? -13.821 2.433 14.926 1.00 80.94 288 VAL A C 1
ATOM 2178 O O . VAL A 1 288 ? -13.928 3.493 14.305 1.00 80.94 288 VAL A O 1
ATOM 2181 N N . GLY A 1 289 ? -12.856 1.548 14.681 1.00 72.88 289 GLY A N 1
ATOM 2182 C CA . GLY A 1 289 ? -11.678 1.879 13.876 1.00 72.88 289 GLY A CA 1
ATOM 2183 C C . GLY A 1 289 ? -10.729 2.820 14.623 1.00 72.88 289 GLY A C 1
ATOM 2184 O O . GLY A 1 289 ? -10.856 3.023 15.830 1.00 72.88 289 GLY A O 1
ATOM 2185 N N . GLY A 1 290 ? -9.781 3.395 13.898 1.00 67.88 290 GLY A N 1
ATOM 2186 C CA . GLY A 1 290 ? -8.762 4.305 14.403 1.00 67.88 290 GLY A CA 1
ATOM 2187 C C . GLY A 1 290 ? -7.373 3.905 13.921 1.00 67.88 290 GLY A C 1
ATOM 2188 O O . GLY A 1 290 ? -6.860 2.829 14.239 1.00 67.88 290 GLY A O 1
ATOM 2189 N N . SER A 1 291 ? -6.705 4.808 13.208 1.00 56.22 291 SER A N 1
ATOM 2190 C CA . SER A 1 291 ? -5.289 4.649 12.917 1.00 56.22 291 SER A CA 1
ATOM 2191 C C . SER A 1 291 ? -4.442 5.102 14.115 1.00 56.22 291 SER A C 1
ATOM 2193 O O . SER A 1 291 ? -4.427 6.266 14.510 1.00 56.22 291 SER A O 1
ATOM 2195 N N . GLY A 1 292 ? -3.720 4.165 14.736 1.00 64.56 292 GLY A N 1
ATOM 2196 C CA . GLY A 1 292 ? -2.816 4.502 15.846 1.00 64.56 292 GLY A CA 1
ATOM 2197 C C . GLY A 1 292 ? -3.555 4.865 17.140 1.00 64.56 292 GLY A C 1
ATOM 2198 O O . GLY A 1 292 ? -4.524 4.203 17.499 1.00 64.56 292 GLY A O 1
ATOM 2199 N N . THR A 1 293 ? -3.055 5.853 17.885 1.00 76.56 293 THR A N 1
ATOM 2200 C CA . THR A 1 293 ? -3.668 6.297 19.149 1.00 76.56 293 THR A CA 1
ATOM 2201 C C . THR A 1 293 ? -4.854 7.218 18.873 1.00 76.56 293 THR A C 1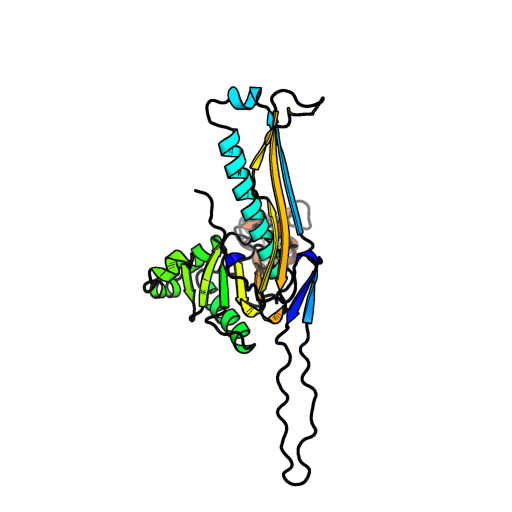
ATOM 2203 O O . THR A 1 293 ? -4.682 8.267 18.261 1.00 76.56 293 THR A O 1
ATOM 2206 N N . VAL A 1 294 ? -6.037 6.864 19.377 1.00 84.88 294 VAL A N 1
ATOM 2207 C CA . VAL A 1 294 ? -7.230 7.721 19.314 1.00 84.88 294 VAL A CA 1
ATOM 2208 C C . VAL A 1 294 ? -7.272 8.641 20.533 1.00 84.88 294 VAL A C 1
ATOM 2210 O O . VAL A 1 294 ? -7.206 8.176 21.672 1.00 84.88 294 VAL A O 1
ATOM 2213 N N . THR A 1 295 ? -7.397 9.942 20.292 1.00 91.62 295 THR A N 1
ATOM 2214 C CA . THR A 1 295 ? -7.555 10.973 21.323 1.00 91.62 295 THR A CA 1
ATOM 2215 C C . THR A 1 295 ? -9.009 11.420 21.372 1.00 91.62 295 THR A C 1
ATOM 2217 O O . THR A 1 295 ? -9.585 11.740 20.336 1.00 91.62 295 THR A O 1
ATOM 2220 N N . TYR A 1 296 ? -9.599 11.468 22.568 1.00 94.88 296 TYR A N 1
ATOM 2221 C CA . TYR A 1 296 ? -10.953 11.987 22.767 1.00 94.88 296 TYR A CA 1
ATOM 2222 C C . TYR A 1 296 ? -10.920 13.421 23.282 1.00 94.88 296 TYR A C 1
ATOM 2224 O O . TYR A 1 296 ? -10.128 13.759 24.164 1.00 94.88 296 TYR A O 1
ATOM 2232 N N . ALA A 1 297 ? -11.827 14.246 22.775 1.00 95.25 297 ALA A N 1
ATOM 2233 C CA . ALA A 1 297 ? -12.003 15.623 23.196 1.00 95.25 297 ALA A CA 1
ATOM 2234 C C . ALA A 1 297 ? -13.481 15.941 23.427 1.00 95.25 297 ALA A C 1
ATOM 2236 O O . ALA A 1 297 ? -14.365 15.468 22.710 1.00 95.25 297 ALA A O 1
ATOM 2237 N N . LEU A 1 298 ? -13.728 16.794 24.418 1.00 96.12 298 LEU A N 1
ATOM 2238 C CA . LEU A 1 298 ? -15.004 17.464 24.634 1.00 96.12 298 LEU A CA 1
ATOM 2239 C C . LEU A 1 298 ? -14.875 18.890 24.081 1.00 96.12 298 LEU A C 1
ATOM 2241 O O . LEU A 1 298 ? -14.156 19.695 24.680 1.00 96.12 298 LEU A O 1
ATOM 2245 N N . PRO A 1 299 ? -15.517 19.228 22.948 1.00 94.19 299 PRO A N 1
ATOM 2246 C CA . PRO A 1 299 ? -15.511 20.594 22.441 1.00 94.19 299 PRO A CA 1
ATOM 2247 C C . PRO A 1 299 ? -16.076 21.570 23.480 1.00 94.19 299 PRO A C 1
ATOM 2249 O O . PRO A 1 299 ? -17.167 21.349 24.014 1.00 94.19 299 PRO A O 1
ATOM 2252 N N . THR A 1 300 ? -15.334 22.640 23.761 1.00 91.19 300 THR A N 1
ATOM 2253 C CA . THR A 1 300 ? -15.722 23.687 24.714 1.00 91.19 300 THR A CA 1
ATOM 2254 C C . THR A 1 300 ? -16.925 24.483 24.213 1.00 91.19 300 THR A C 1
ATOM 2256 O O . THR A 1 300 ? -17.013 24.817 23.030 1.00 91.19 300 THR A O 1
ATOM 2259 N N . GLY A 1 301 ? -17.857 24.805 25.114 1.00 88.94 301 GLY A N 1
ATOM 2260 C CA . GLY A 1 301 ? -19.078 25.550 24.783 1.00 88.94 301 GLY A CA 1
ATOM 2261 C C . GLY A 1 301 ? -20.113 24.770 23.958 1.00 88.94 301 GLY A C 1
ATOM 2262 O O . GLY A 1 301 ? -21.047 25.373 23.426 1.00 88.94 301 GLY A O 1
ATOM 2263 N N . VAL A 1 302 ? -19.965 23.445 23.837 1.00 92.12 302 VAL A N 1
ATOM 2264 C CA . VAL A 1 302 ? -20.922 22.561 23.157 1.00 92.12 302 VAL A CA 1
ATOM 2265 C C . VAL A 1 302 ? -21.713 21.754 24.187 1.00 92.12 302 VAL A C 1
ATOM 2267 O O . VAL A 1 302 ? -21.138 21.008 24.974 1.00 92.12 302 VAL A O 1
ATOM 2270 N N . ALA A 1 303 ? -23.044 21.866 24.149 1.00 94.00 303 ALA A N 1
ATOM 2271 C CA . ALA A 1 303 ? -23.957 21.170 25.062 1.00 94.00 303 ALA A CA 1
ATOM 2272 C C . ALA A 1 303 ? -23.560 21.350 26.549 1.00 94.00 303 ALA A C 1
ATOM 2274 O O . ALA A 1 303 ? -23.320 22.477 26.977 1.00 94.00 303 ALA A O 1
ATOM 2275 N N . ASP A 1 304 ? -23.507 20.275 27.340 1.00 95.44 304 ASP A N 1
ATOM 2276 C CA . ASP A 1 304 ? -23.081 20.297 28.746 1.00 95.44 304 ASP A CA 1
ATOM 2277 C C . ASP A 1 304 ? -21.599 19.919 28.938 1.00 95.44 304 ASP A C 1
ATOM 2279 O O . ASP A 1 304 ? -21.174 19.684 30.070 1.00 95.44 304 ASP A O 1
ATOM 2283 N N . ASN A 1 305 ? -20.799 19.863 27.865 1.00 95.56 305 ASN A N 1
ATOM 2284 C CA . ASN A 1 305 ? -19.404 19.407 27.902 1.00 95.56 305 ASN A CA 1
ATOM 2285 C C . ASN A 1 305 ? -18.547 20.124 28.949 1.00 95.56 305 ASN A C 1
ATOM 2287 O O . ASN A 1 305 ? -17.691 19.496 29.560 1.00 95.56 305 ASN A O 1
ATOM 2291 N N . ASP A 1 306 ? -18.797 21.413 29.196 1.00 94.44 306 ASP A N 1
ATOM 2292 C CA . ASP A 1 306 ? -18.003 22.228 30.123 1.00 94.44 306 ASP A CA 1
ATOM 2293 C C . ASP A 1 306 ? -18.067 21.735 31.587 1.00 94.44 306 ASP A C 1
ATOM 2295 O O . ASP A 1 306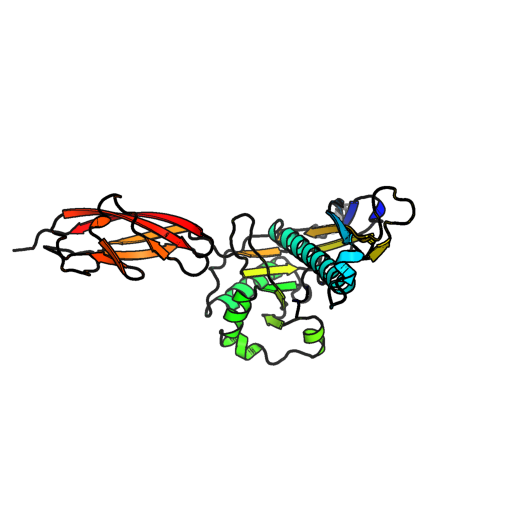 ? -17.232 22.128 32.404 1.00 94.44 306 ASP A O 1
ATOM 2299 N N . LYS A 1 307 ? -19.034 20.866 31.926 1.00 93.25 307 LYS A N 1
ATOM 2300 C CA . LYS A 1 307 ? -19.173 20.231 33.253 1.00 93.25 307 LYS A CA 1
ATOM 2301 C C . LYS A 1 307 ? -18.343 18.956 33.414 1.00 93.25 307 LYS A C 1
ATOM 2303 O O . LYS A 1 307 ? -18.250 18.417 34.522 1.00 93.25 307 LYS A O 1
ATOM 2308 N N . PHE A 1 308 ? -17.767 18.469 32.322 1.00 95.44 308 PHE A N 1
ATOM 2309 C CA . PHE A 1 308 ? -17.078 17.194 32.251 1.00 95.44 308 PHE A CA 1
ATOM 2310 C C . PHE A 1 308 ? -15.661 17.364 31.704 1.00 95.44 308 PHE A C 1
ATOM 2312 O O . PHE A 1 308 ? -15.306 18.376 31.101 1.00 95.44 308 PHE A O 1
ATOM 2319 N N . GLU A 1 309 ? -14.843 16.344 31.909 1.00 95.62 309 GLU A N 1
ATOM 2320 C CA . GLU A 1 309 ? -13.513 16.235 31.329 1.00 95.62 309 GLU A CA 1
ATOM 2321 C C . GLU A 1 309 ? -13.221 14.789 30.917 1.00 95.62 309 GLU A C 1
ATOM 2323 O O . GLU A 1 309 ? -13.904 13.846 31.329 1.00 95.62 309 GLU A O 1
ATOM 2328 N N . ILE A 1 310 ? -12.222 14.614 30.053 1.00 96.06 310 ILE A N 1
ATOM 2329 C CA . ILE A 1 310 ? -11.790 13.298 29.585 1.00 96.06 310 ILE A CA 1
ATOM 2330 C C . ILE A 1 310 ? -10.679 12.781 30.493 1.00 96.06 310 ILE A C 1
ATOM 2332 O O . ILE A 1 310 ? -9.629 13.407 30.622 1.00 96.06 310 ILE A O 1
ATOM 2336 N N . SER A 1 311 ? -10.880 11.589 31.049 1.00 93.44 311 SER A N 1
ATOM 2337 C CA . SER A 1 311 ? -9.851 10.816 31.738 1.00 93.44 311 SER A CA 1
ATOM 2338 C C . SER A 1 311 ? -9.574 9.536 30.957 1.00 93.44 311 SER A C 1
ATOM 2340 O O . SER A 1 311 ? -10.288 8.535 31.067 1.00 93.44 311 SER A O 1
ATOM 2342 N N . THR A 1 312 ? -8.519 9.567 30.142 1.00 88.12 312 THR A N 1
ATOM 2343 C CA . THR A 1 312 ? -8.114 8.478 29.234 1.00 88.12 312 THR A CA 1
ATOM 2344 C C . THR A 1 312 ? -9.244 8.097 28.258 1.00 88.12 312 THR A C 1
ATOM 2346 O O . THR A 1 312 ? -9.450 8.793 27.270 1.00 88.12 312 THR A O 1
ATOM 2349 N N . ASN A 1 313 ? -10.031 7.059 28.565 1.00 91.88 313 ASN A N 1
ATOM 2350 C CA . ASN A 1 313 ? -11.148 6.559 27.754 1.00 91.88 313 ASN A CA 1
ATOM 2351 C C . ASN A 1 313 ? -12.488 6.702 28.491 1.00 91.88 313 ASN A C 1
ATOM 2353 O O . ASN A 1 313 ? -13.416 5.927 28.279 1.00 91.88 313 ASN A O 1
ATOM 2357 N N . THR A 1 314 ? -12.581 7.644 29.423 1.00 95.75 314 THR A N 1
ATOM 2358 C CA . THR A 1 314 ? -13.786 7.867 30.220 1.00 95.75 314 THR A CA 1
ATOM 2359 C C . THR A 1 314 ? -14.101 9.346 30.302 1.00 95.75 314 THR A C 1
ATOM 2361 O O . THR A 1 314 ? -13.204 10.187 30.241 1.00 95.75 314 THR A O 1
ATOM 2364 N N . VAL A 1 315 ? -15.383 9.653 30.453 1.00 96.25 315 VAL A N 1
ATOM 2365 C CA . VAL A 1 315 ? -15.855 10.994 30.789 1.00 96.25 315 VAL A CA 1
ATOM 2366 C C . VAL A 1 315 ? -16.058 11.042 32.296 1.00 96.25 315 VAL A C 1
ATOM 2368 O O . VAL A 1 315 ? -16.744 10.178 32.856 1.00 96.25 315 VAL A O 1
ATOM 2371 N N . VAL A 1 316 ? -15.473 12.044 32.944 1.00 96.38 316 VAL A N 1
ATOM 2372 C CA . VAL A 1 316 ? -15.604 12.288 34.382 1.00 96.38 316 VAL A CA 1
ATOM 2373 C C . VAL A 1 316 ? -16.137 13.695 34.648 1.00 96.38 316 VAL A C 1
ATOM 2375 O O . VAL A 1 316 ? -16.069 14.571 33.790 1.00 96.38 316 VAL A O 1
ATOM 2378 N N . THR A 1 317 ? -16.721 13.913 35.821 1.00 95.19 317 THR A N 1
ATOM 2379 C CA . THR A 1 317 ? -17.126 15.247 36.296 1.00 95.19 317 THR A CA 1
ATOM 2380 C C . THR A 1 317 ? -15.909 16.101 36.654 1.00 95.19 317 THR A C 1
ATOM 2382 O O . THR A 1 317 ? -14.926 15.572 37.158 1.00 95.19 317 THR A O 1
ATOM 2385 N N . LYS A 1 318 ? -15.996 17.419 36.428 1.00 91.00 318 LYS A N 1
ATOM 2386 C CA . LYS A 1 318 ? -14.853 18.342 36.556 1.00 91.00 318 LYS A CA 1
ATOM 2387 C C . LYS A 1 318 ? -14.687 19.032 37.919 1.00 91.00 318 LYS A C 1
ATOM 2389 O O . LYS A 1 318 ? -13.578 19.360 38.302 1.00 91.00 318 LYS A O 1
ATOM 2394 N N . ASP A 1 319 ? -15.789 19.318 38.621 1.00 85.94 319 ASP A N 1
ATOM 2395 C CA . ASP A 1 319 ? -15.754 20.183 39.822 1.00 85.94 319 ASP A CA 1
ATOM 2396 C C . ASP A 1 319 ? -16.690 19.707 40.952 1.00 85.94 319 ASP A C 1
ATOM 2398 O O . ASP A 1 319 ? -17.002 20.450 41.883 1.00 85.94 319 ASP A O 1
ATOM 2402 N N . GLY A 1 320 ? -17.225 18.485 40.863 1.00 81.38 320 GLY A N 1
ATOM 2403 C CA . GLY A 1 320 ? -18.149 17.939 41.869 1.00 81.38 320 GLY A CA 1
ATOM 2404 C C . GLY A 1 320 ? -19.479 18.699 42.029 1.00 81.38 320 GLY A C 1
ATOM 2405 O O . GLY A 1 320 ? -20.170 18.560 43.036 1.00 81.38 320 GLY A O 1
ATOM 2406 N N . THR A 1 321 ? -19.837 19.539 41.054 1.00 83.50 321 THR A N 1
ATOM 2407 C CA . THR A 1 321 ? -21.052 20.377 41.058 1.00 83.50 321 THR A CA 1
ATOM 2408 C C . THR A 1 321 ? -22.196 19.792 40.229 1.00 83.50 321 THR A C 1
ATOM 2410 O O . THR A 1 321 ? -23.273 20.384 40.144 1.00 83.50 321 THR A O 1
ATOM 2413 N N . THR A 1 322 ? -21.982 18.634 39.600 1.00 89.25 322 THR A N 1
ATOM 2414 C CA . THR A 1 322 ? -22.977 17.998 38.727 1.00 89.25 322 THR A CA 1
ATOM 2415 C C . THR A 1 322 ? -24.049 17.331 39.586 1.00 89.25 322 THR A C 1
ATOM 2417 O O . THR A 1 322 ? -23.786 16.324 40.239 1.00 89.25 322 THR A O 1
ATOM 2420 N N . GLY A 1 323 ? -25.234 17.937 39.631 1.00 89.00 323 GLY A N 1
ATOM 2421 C CA . GLY A 1 323 ? -26.383 17.462 40.403 1.00 89.00 323 GLY A CA 1
ATOM 2422 C C . GLY A 1 323 ? -27.298 16.518 39.624 1.00 89.00 323 GLY A C 1
ATOM 2423 O O . GLY A 1 323 ? -26.967 16.049 38.538 1.00 89.00 323 GLY A O 1
ATOM 2424 N N . ALA A 1 324 ? -28.486 16.280 40.180 1.00 92.00 324 ALA A N 1
ATOM 2425 C CA . ALA A 1 324 ? -29.550 15.572 39.482 1.00 92.00 324 ALA A CA 1
ATOM 2426 C C . ALA A 1 324 ? -29.982 16.340 38.221 1.00 92.00 324 ALA A C 1
ATOM 2428 O O . ALA A 1 324 ? -30.120 17.567 38.235 1.00 92.00 324 ALA A O 1
ATOM 2429 N N . GLY A 1 325 ? -30.204 15.612 37.131 1.00 93.38 325 GLY A N 1
ATOM 2430 C CA . GLY A 1 325 ? -30.571 16.185 35.846 1.00 93.38 325 GLY A CA 1
ATOM 2431 C C . GLY A 1 325 ? -30.175 15.318 34.657 1.00 93.38 325 GLY A C 1
ATOM 2432 O O . GLY A 1 325 ? -29.594 14.239 34.786 1.00 93.38 325 GLY A O 1
ATOM 2433 N N . THR A 1 326 ? -30.504 15.829 33.479 1.00 94.62 326 THR A N 1
ATOM 2434 C CA . THR A 1 326 ? -30.157 15.235 32.191 1.00 94.62 326 THR A CA 1
ATOM 2435 C C . THR A 1 326 ? -29.150 16.144 31.502 1.00 94.62 326 THR A C 1
ATOM 2437 O O . THR A 1 326 ? -29.441 17.318 31.280 1.00 94.62 326 THR A O 1
ATOM 2440 N N . TYR A 1 327 ? -27.985 15.600 31.165 1.00 95.50 327 TYR A N 1
ATOM 2441 C CA . TYR A 1 327 ? -26.882 16.327 30.540 1.00 95.50 327 TYR A CA 1
ATOM 2442 C C . TYR A 1 327 ? -26.578 15.736 29.170 1.00 95.50 327 TYR A C 1
ATOM 2444 O O . TYR A 1 327 ? -26.551 14.517 29.014 1.00 95.50 327 TYR A O 1
ATOM 2452 N N . THR A 1 328 ? -26.338 16.582 28.174 1.00 96.81 328 THR A N 1
ATOM 2453 C CA . THR A 1 328 ? -25.951 16.133 26.830 1.00 96.81 328 THR A C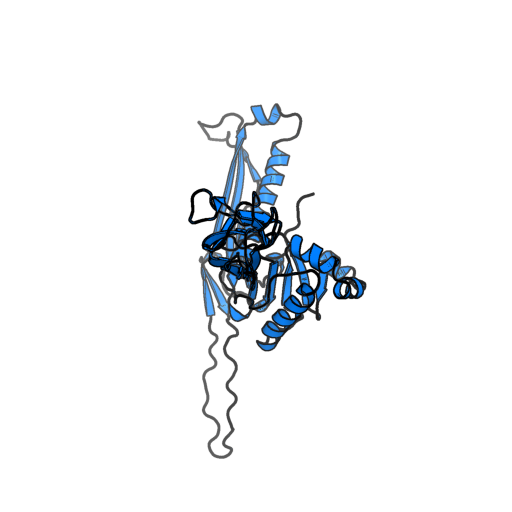A 1
ATOM 2454 C C . THR A 1 328 ? -24.470 16.385 26.613 1.00 96.81 328 THR A C 1
ATOM 2456 O O . THR A 1 328 ? -24.007 17.505 26.805 1.00 96.81 328 THR A O 1
ATOM 2459 N N . ILE A 1 329 ? -23.736 15.364 26.180 1.00 96.50 329 ILE A N 1
ATOM 2460 C CA . ILE A 1 329 ? -22.316 15.483 25.843 1.00 96.50 329 ILE A CA 1
ATOM 2461 C C . ILE A 1 329 ? -22.083 15.173 24.371 1.00 96.50 329 ILE A C 1
ATOM 2463 O O . ILE A 1 329 ? -22.742 14.303 23.798 1.00 96.50 329 ILE A O 1
ATOM 2467 N N . VAL A 1 330 ? -21.127 15.880 23.777 1.00 96.81 330 VAL A N 1
ATOM 2468 C CA . VAL A 1 330 ? -20.627 15.641 22.420 1.00 96.81 330 VAL A CA 1
ATOM 2469 C C . VAL A 1 330 ? -19.144 15.328 22.522 1.00 96.81 330 VAL A C 1
ATOM 2471 O O . VAL A 1 330 ? -18.384 16.149 23.033 1.00 96.81 330 VAL A O 1
ATOM 2474 N N . VAL A 1 331 ? -18.736 14.154 22.050 1.00 96.56 331 VAL A N 1
ATOM 2475 C CA . VAL A 1 331 ? -17.343 13.695 22.103 1.00 96.56 331 VAL A CA 1
ATOM 2476 C C . VAL A 1 331 ? -16.813 13.569 20.687 1.00 96.56 331 VAL A C 1
ATOM 2478 O O . VAL A 1 331 ? -17.415 12.874 19.868 1.00 96.56 331 VAL A O 1
ATOM 2481 N N . ASN A 1 332 ? -15.672 14.202 20.430 1.00 94.19 332 ASN A N 1
ATOM 2482 C CA . ASN A 1 332 ? -14.903 14.010 19.208 1.00 94.19 332 ASN A CA 1
ATOM 2483 C C . ASN A 1 332 ? -13.774 13.019 19.483 1.00 94.19 332 ASN A C 1
ATOM 2485 O O . ASN A 1 332 ? -13.111 13.109 20.516 1.00 94.19 332 ASN A O 1
ATOM 2489 N N . ALA A 1 333 ? -13.554 12.094 18.561 1.00 92.50 333 ALA A N 1
ATOM 2490 C CA . ALA A 1 333 ? -12.382 11.242 18.524 1.00 92.50 333 ALA A CA 1
ATOM 2491 C C . ALA A 1 333 ? -11.550 11.603 17.301 1.00 92.50 333 ALA A C 1
ATOM 2493 O O . ALA A 1 333 ? -12.094 11.670 16.200 1.00 92.50 333 ALA A O 1
ATOM 2494 N N . THR A 1 334 ? -10.251 11.783 17.507 1.00 89.00 334 THR A N 1
ATOM 2495 C CA . THR A 1 334 ? -9.277 12.050 16.448 1.00 89.00 334 THR A CA 1
ATOM 2496 C C . THR A 1 334 ? -8.192 10.987 16.506 1.00 89.00 334 THR A C 1
ATOM 2498 O O . THR A 1 334 ? -7.676 10.690 17.589 1.00 89.00 334 THR A O 1
ATOM 2501 N N . ASP A 1 335 ? -7.868 10.378 15.371 1.00 83.69 335 ASP A N 1
ATOM 2502 C CA . ASP A 1 335 ? -6.789 9.394 15.277 1.00 83.69 335 ASP A CA 1
ATOM 2503 C C . ASP A 1 335 ? -5.455 10.019 14.827 1.00 83.69 335 ASP A C 1
ATOM 2505 O O . ASP A 1 335 ? -5.359 11.225 14.625 1.00 83.69 335 ASP A O 1
ATOM 2509 N N . THR A 1 336 ? -4.385 9.221 14.723 1.00 73.00 336 THR A N 1
ATOM 2510 C CA . THR A 1 336 ? -3.045 9.756 14.386 1.00 73.00 336 THR A CA 1
ATOM 2511 C C . THR A 1 336 ? -2.882 10.210 12.936 1.00 73.00 336 THR A C 1
ATOM 2513 O O . THR A 1 336 ? -1.870 10.836 12.630 1.00 73.00 336 THR A O 1
ATOM 2516 N N . ALA A 1 337 ? -3.845 9.904 12.068 1.00 63.91 337 ALA A N 1
ATOM 2517 C CA . ALA A 1 337 ? -3.893 10.365 10.685 1.00 63.91 337 ALA A CA 1
ATOM 2518 C C . ALA A 1 337 ? -4.945 11.476 10.497 1.00 63.91 337 ALA A C 1
ATOM 2520 O O . ALA A 1 337 ? -5.433 11.681 9.390 1.00 63.91 337 ALA A O 1
ATOM 2521 N N . ASP A 1 338 ? -5.310 12.168 11.585 1.00 73.69 338 ASP A N 1
ATOM 2522 C CA . ASP A 1 338 ? -6.273 13.274 11.616 1.00 73.69 338 ASP A CA 1
ATOM 2523 C C . ASP A 1 338 ? -7.677 12.910 11.093 1.00 73.69 338 ASP A C 1
ATOM 2525 O O . ASP A 1 338 ? -8.458 13.783 10.709 1.00 73.69 338 ASP A O 1
ATOM 2529 N N . ASN A 1 339 ? -8.049 11.624 11.118 1.00 77.88 339 ASN A N 1
ATOM 2530 C CA . ASN A 1 339 ? -9.440 11.240 10.892 1.00 77.88 339 ASN A CA 1
ATOM 2531 C C . ASN A 1 339 ? -10.257 11.604 12.129 1.00 77.88 339 ASN A C 1
ATOM 2533 O O . ASN A 1 339 ? -9.809 11.380 13.256 1.00 77.88 339 ASN A O 1
ATOM 2537 N N . GLU A 1 340 ? -11.475 12.102 11.923 1.00 87.62 340 GLU A N 1
ATOM 2538 C CA . GLU A 1 340 ? -12.360 12.529 13.003 1.00 87.62 340 GLU A CA 1
ATOM 2539 C C . GLU A 1 340 ? -13.708 11.809 12.959 1.00 87.62 340 GLU A C 1
ATOM 2541 O O . GLU A 1 340 ? -14.341 11.675 11.911 1.00 87.62 340 GLU A O 1
ATOM 2546 N N . ALA A 1 341 ? -14.192 11.413 14.134 1.00 89.25 341 ALA A N 1
ATOM 2547 C CA . ALA A 1 341 ? -15.561 10.963 14.340 1.00 89.25 341 ALA A CA 1
ATOM 2548 C C . ALA A 1 341 ? -16.161 11.680 15.551 1.00 89.25 341 ALA A C 1
ATOM 2550 O O . ALA A 1 341 ? -15.458 12.020 16.500 1.00 89.25 341 ALA A O 1
ATOM 2551 N N . SER A 1 342 ? -17.476 11.888 15.546 1.00 93.38 342 SER A N 1
ATOM 2552 C CA . SER A 1 342 ? -18.178 12.540 16.651 1.00 93.38 342 SER A CA 1
ATOM 2553 C C . SER A 1 342 ? -19.433 11.765 17.023 1.00 93.38 342 SER A C 1
ATOM 2555 O O . SER A 1 342 ? -20.122 11.230 16.153 1.00 93.38 342 SER A O 1
ATOM 2557 N N . ALA A 1 343 ? -19.738 11.708 18.316 1.00 95.94 343 ALA A N 1
ATOM 2558 C CA . ALA A 1 343 ? -20.980 11.142 18.822 1.00 95.94 343 ALA A CA 1
ATOM 2559 C C . ALA A 1 343 ? -21.571 12.009 19.929 1.00 95.94 343 ALA A C 1
ATOM 2561 O O . ALA A 1 343 ? -20.878 12.761 20.614 1.00 95.94 343 ALA A O 1
ATOM 2562 N N . THR A 1 344 ? -22.883 11.888 20.106 1.00 96.75 344 THR A N 1
ATOM 2563 C CA . THR A 1 344 ? -23.640 12.580 21.148 1.00 96.75 344 THR A CA 1
ATOM 2564 C C . THR A 1 344 ? -24.325 11.556 22.036 1.00 96.75 344 THR A C 1
ATOM 2566 O O . THR A 1 344 ? -24.911 10.597 21.535 1.00 96.75 344 THR A O 1
ATOM 2569 N N . ALA A 1 345 ? -24.283 11.770 23.347 1.00 96.25 345 ALA A N 1
ATOM 2570 C CA . ALA A 1 345 ? -24.982 10.930 24.307 1.00 96.25 345 ALA A CA 1
ATOM 2571 C C . ALA A 1 345 ? -25.568 11.750 25.452 1.00 96.25 345 ALA A C 1
ATOM 2573 O O . ALA A 1 345 ? -25.166 12.883 25.719 1.00 96.25 345 ALA A O 1
ATOM 2574 N N . THR A 1 346 ? -26.526 11.139 26.138 1.00 96.69 346 THR A N 1
ATOM 2575 C CA . THR A 1 346 ? -27.213 11.735 27.277 1.00 96.69 346 THR A CA 1
ATOM 2576 C C . THR A 1 346 ? -26.812 11.021 28.562 1.00 96.69 346 THR A C 1
ATOM 2578 O O . THR A 1 346 ? -26.929 9.801 28.666 1.00 96.69 346 THR A O 1
ATOM 2581 N N . ILE A 1 347 ? -26.372 11.793 29.550 1.00 96.00 347 ILE A N 1
ATOM 2582 C CA . ILE A 1 347 ? -26.069 11.344 30.907 1.00 96.00 347 ILE A CA 1
ATOM 2583 C C . ILE A 1 347 ? -27.264 11.684 31.794 1.00 96.00 347 ILE A C 1
ATOM 2585 O O . ILE A 1 347 ? -27.688 12.838 31.853 1.00 96.00 347 ILE A O 1
ATOM 2589 N N . ASN A 1 348 ? -27.801 10.686 32.491 1.00 94.81 348 ASN A N 1
ATOM 2590 C CA . ASN A 1 348 ? -28.914 10.870 33.417 1.00 94.81 348 ASN A CA 1
ATOM 2591 C C . ASN A 1 348 ? -28.430 10.678 34.851 1.00 94.81 348 ASN A C 1
ATOM 2593 O O . ASN A 1 348 ? -27.923 9.611 35.193 1.00 94.81 348 ASN A O 1
ATOM 2597 N N . VAL A 1 349 ? -28.632 11.698 35.678 1.00 94.31 349 VAL A N 1
ATOM 2598 C CA . VAL A 1 349 ? -28.374 11.669 37.117 1.00 94.31 349 VAL A CA 1
ATOM 2599 C C . VAL A 1 349 ? -29.716 11.793 37.826 1.00 94.31 349 VAL A C 1
ATOM 2601 O O . VAL A 1 349 ? -30.400 12.809 37.705 1.00 94.31 349 VAL A O 1
ATOM 2604 N N . ALA A 1 350 ? -30.125 10.742 38.529 1.00 92.88 350 ALA A N 1
ATOM 2605 C CA . ALA A 1 350 ? -31.370 10.726 39.282 1.00 92.88 350 ALA A CA 1
ATOM 2606 C C . ALA A 1 350 ? -31.288 11.630 40.522 1.00 92.88 350 ALA A C 1
ATOM 2608 O O . ALA A 1 350 ? -30.206 11.955 41.019 1.00 92.88 350 ALA A O 1
ATOM 2609 N N . GLU A 1 351 ? -32.441 12.005 41.069 1.00 89.62 351 GLU A N 1
ATOM 2610 C CA . GLU A 1 351 ? -32.477 12.561 42.421 1.00 89.62 351 GLU A CA 1
ATOM 2611 C C . GLU A 1 351 ? -31.978 11.523 43.436 1.00 89.62 351 GLU A C 1
ATOM 2613 O O . GLU A 1 351 ? -32.059 10.312 43.205 1.00 89.62 351 GLU A O 1
ATOM 2618 N N . ALA A 1 352 ? -31.412 11.992 44.549 1.00 82.38 352 ALA A N 1
ATOM 2619 C CA . ALA A 1 352 ? -31.026 11.099 45.633 1.00 82.38 352 ALA A CA 1
ATOM 2620 C C . ALA A 1 352 ? -32.288 10.417 46.184 1.00 82.38 352 ALA A C 1
ATOM 2622 O O . ALA A 1 352 ? -33.262 11.095 46.504 1.00 82.38 352 ALA A O 1
ATOM 2623 N N . SER A 1 353 ? -32.284 9.086 46.280 1.00 73.38 353 SER A N 1
ATOM 2624 C CA . SER A 1 353 ? -33.356 8.362 46.964 1.00 73.38 353 SER A CA 1
ATOM 2625 C C . SER A 1 353 ? -33.314 8.694 48.457 1.00 73.38 353 SER A C 1
ATOM 2627 O O . SER A 1 353 ? -32.254 8.530 49.067 1.00 73.38 353 SER A O 1
ATOM 2629 N N . GLU A 1 354 ? -34.439 9.160 49.007 1.00 57.91 354 GLU A N 1
ATOM 2630 C CA . GLU A 1 354 ? -34.627 9.396 50.450 1.00 57.91 354 GLU A CA 1
ATOM 2631 C C . GLU A 1 354 ? -34.411 8.144 51.310 1.00 57.91 354 GLU A C 1
ATOM 2633 O O . GLU A 1 354 ? -34.790 7.030 50.866 1.00 57.91 354 GLU A O 1
#